Protein AF-A0A967GKN0-F1 (afdb_monomer_lite)

Sequence (275 aa):
LALSPEFVYAIAPGALTSDDLRYGIGWMGRNALEAAYDLEGAFNDVSLTLLRGVRPEAVIEQLDGLLDRYGGTGAFARADQISNWFLMNELDQLATVSSLLPAIFLAVAAFLTNMVLARLIATERSEIGLMKAFGYSNLEVGWHYAKMVMAMSAVGIVIGCVAGTWLGQIITKNYAELFKFPFLFFRVSPWIFGLAALVTLIAALAGTIGAVRRAATLPPAEAMRPPAPASYEHTRFGDSALARWLDQPTRIILRQIARWPGRSMLTSAGMGLSV

Structure (mmCIF, N/CA/C/O backbone):
data_AF-A0A967GKN0-F1
#
_entry.id   AF-A0A967GKN0-F1
#
loop_
_atom_site.group_PDB
_atom_site.id
_atom_site.type_symbol
_atom_site.label_atom_id
_atom_site.label_alt_id
_atom_site.label_comp_id
_atom_site.label_asym_id
_atom_site.label_entity_id
_atom_site.label_seq_id
_atom_site.pdbx_PDB_ins_code
_atom_site.Cartn_x
_atom_site.Cartn_y
_atom_site.Cartn_z
_atom_site.occupancy
_atom_site.B_iso_or_equiv
_atom_site.auth_seq_id
_atom_site.auth_comp_id
_atom_site.auth_asym_id
_atom_site.auth_atom_id
_atom_site.pdbx_PDB_model_num
ATOM 1 N N . LEU A 1 1 ? 1.323 0.258 -34.451 1.00 48.47 1 LEU A N 1
ATOM 2 C CA . LEU A 1 1 ? 2.450 0.828 -33.683 1.00 48.47 1 LEU A CA 1
ATOM 3 C C . LEU A 1 1 ? 3.481 -0.274 -33.534 1.00 48.47 1 LEU A C 1
ATOM 5 O O . LEU A 1 1 ? 3.135 -1.318 -32.994 1.00 48.47 1 LEU A O 1
ATOM 9 N N . ALA A 1 2 ? 4.673 -0.108 -34.104 1.00 55.16 2 ALA A N 1
ATOM 10 C CA . ALA A 1 2 ? 5.776 -1.010 -33.796 1.00 55.16 2 ALA A CA 1
ATOM 11 C C . ALA A 1 2 ? 6.265 -0.653 -32.386 1.00 55.16 2 ALA A C 1
ATOM 13 O O . ALA A 1 2 ? 6.404 0.522 -32.064 1.00 55.16 2 ALA A O 1
ATOM 14 N N . LEU A 1 3 ? 6.425 -1.645 -31.517 1.00 62.25 3 LEU A N 1
ATOM 15 C CA . LEU A 1 3 ? 6.936 -1.446 -30.164 1.00 62.25 3 LEU A CA 1
ATOM 16 C C . LEU A 1 3 ? 8.359 -1.984 -30.141 1.00 62.25 3 LEU A C 1
ATOM 18 O O . LEU A 1 3 ? 8.567 -3.172 -30.387 1.00 62.25 3 LEU A O 1
ATOM 22 N N . SER A 1 4 ? 9.318 -1.106 -29.864 1.00 70.31 4 SER A N 1
ATOM 23 C CA . SER A 1 4 ? 10.701 -1.490 -29.604 1.00 70.31 4 SER A CA 1
ATOM 24 C C . SER A 1 4 ? 11.004 -1.289 -28.117 1.00 70.31 4 SER A C 1
ATOM 26 O O . SER A 1 4 ? 10.554 -0.285 -27.557 1.00 70.31 4 SER A O 1
ATOM 28 N N . PRO A 1 5 ? 11.750 -2.198 -27.457 1.00 65.19 5 PRO A N 1
ATOM 29 C CA . PRO A 1 5 ? 12.149 -2.046 -26.054 1.00 65.19 5 PRO A CA 1
ATOM 30 C C . PRO A 1 5 ? 12.871 -0.727 -25.749 1.00 65.19 5 PRO A C 1
ATOM 32 O O . PRO A 1 5 ? 12.793 -0.234 -24.627 1.00 65.19 5 PRO A O 1
ATOM 35 N N . GLU A 1 6 ? 13.531 -0.145 -26.751 1.00 69.00 6 GLU A N 1
ATOM 36 C CA . GLU A 1 6 ? 14.257 1.122 -26.638 1.00 69.00 6 GLU A CA 1
ATOM 37 C C . GLU A 1 6 ? 13.331 2.358 -26.609 1.00 69.00 6 GLU A C 1
ATOM 39 O O . GLU A 1 6 ? 13.750 3.435 -26.193 1.00 69.00 6 GLU A O 1
ATOM 44 N N . PHE A 1 7 ? 12.057 2.193 -26.987 1.00 73.25 7 PHE A N 1
ATOM 45 C CA . PHE A 1 7 ? 11.097 3.281 -27.193 1.00 73.25 7 PHE A CA 1
ATOM 46 C C . PHE A 1 7 ? 9.744 3.049 -26.503 1.00 73.25 7 PHE A C 1
ATOM 48 O O . PHE A 1 7 ? 8.712 3.554 -26.947 1.00 73.25 7 PHE A O 1
ATOM 55 N N . VAL A 1 8 ? 9.732 2.288 -25.407 1.00 74.88 8 VAL A N 1
ATOM 56 C CA . VAL A 1 8 ? 8.531 2.120 -24.566 1.00 74.88 8 VAL A CA 1
ATOM 57 C C . VAL A 1 8 ? 8.198 3.430 -23.841 1.00 74.88 8 VAL A C 1
ATOM 59 O O . VAL A 1 8 ? 7.032 3.778 -23.683 1.00 74.88 8 VAL A O 1
ATOM 62 N N . TYR A 1 9 ? 9.231 4.185 -23.465 1.00 73.44 9 TYR A N 1
ATOM 63 C CA . TYR A 1 9 ? 9.151 5.532 -22.914 1.00 73.44 9 TYR A CA 1
ATOM 64 C C . TYR A 1 9 ? 10.004 6.472 -23.780 1.00 73.44 9 TYR A C 1
ATOM 66 O O . TYR A 1 9 ? 11.229 6.516 -23.663 1.00 73.44 9 TYR A O 1
ATOM 74 N N . ALA A 1 10 ? 9.357 7.167 -24.720 1.00 72.69 10 ALA A N 1
ATOM 75 C CA . ALA A 1 10 ? 10.029 7.981 -25.730 1.00 72.69 10 ALA A CA 1
ATOM 76 C C . ALA A 1 10 ? 10.410 9.361 -25.172 1.00 72.69 10 ALA A C 1
ATOM 78 O O . ALA A 1 10 ? 9.575 10.259 -25.080 1.00 72.69 10 ALA A O 1
ATOM 79 N N . ILE A 1 11 ? 11.682 9.532 -24.816 1.00 73.31 11 ILE A N 1
ATOM 80 C CA . ILE A 1 11 ? 12.241 10.810 -24.364 1.00 73.31 11 ILE A CA 1
ATOM 81 C C . ILE A 1 11 ? 13.011 11.446 -25.525 1.00 73.31 11 ILE A C 1
ATOM 83 O O . ILE A 1 11 ? 13.848 10.794 -26.150 1.00 73.31 11 ILE A O 1
ATOM 87 N N . ALA A 1 12 ? 12.738 12.720 -25.815 1.00 73.75 12 ALA A N 1
ATOM 88 C CA . ALA A 1 12 ? 13.510 13.469 -26.802 1.00 73.75 12 ALA A CA 1
ATOM 89 C C . ALA A 1 12 ? 14.967 13.660 -26.327 1.00 73.75 12 ALA A C 1
ATOM 91 O O . ALA A 1 12 ? 15.194 13.812 -25.123 1.00 73.75 12 ALA A O 1
ATOM 92 N N . PRO 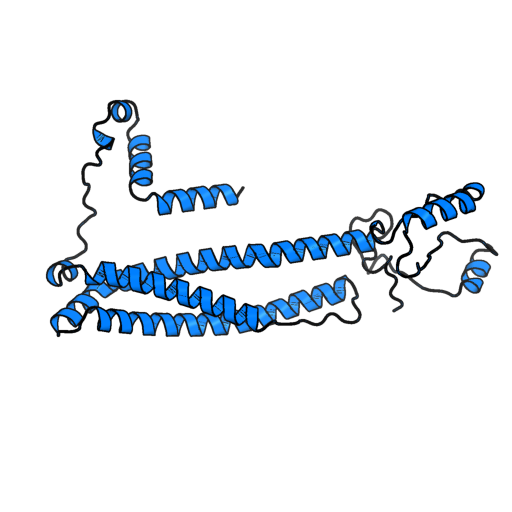A 1 13 ? 15.961 13.725 -27.230 1.00 73.19 13 PRO A N 1
ATOM 93 C CA . PRO A 1 13 ? 17.342 14.013 -26.845 1.00 73.19 13 PRO A CA 1
ATOM 94 C C . PRO A 1 13 ? 17.445 15.294 -25.995 1.00 73.19 13 PRO A C 1
ATOM 96 O O . PRO A 1 13 ? 17.020 16.366 -26.422 1.00 73.19 13 PRO A O 1
ATOM 99 N N . GLY A 1 14 ? 17.984 15.179 -24.776 1.00 74.12 14 GLY A N 1
ATOM 100 C CA . GLY A 1 14 ? 18.121 16.290 -23.820 1.00 74.12 14 GLY A CA 1
ATOM 101 C C . GLY A 1 14 ? 16.871 16.620 -22.989 1.00 74.12 14 GLY A C 1
ATOM 102 O O . GLY A 1 14 ? 16.939 17.493 -22.124 1.00 74.12 14 GLY A O 1
ATOM 103 N N . ALA A 1 15 ? 15.744 15.936 -23.206 1.00 75.81 15 ALA A N 1
ATOM 104 C CA . ALA A 1 15 ? 14.561 16.058 -22.359 1.00 75.81 15 ALA A CA 1
ATOM 105 C C . ALA A 1 15 ? 14.646 15.132 -21.133 1.00 75.81 15 ALA A C 1
ATOM 107 O O . ALA A 1 15 ? 15.330 14.113 -21.144 1.00 75.81 15 ALA A O 1
ATOM 108 N N . LEU A 1 16 ? 13.926 15.490 -20.066 1.00 72.19 16 LEU A N 1
ATOM 109 C CA . LEU A 1 16 ? 13.831 14.691 -18.833 1.00 72.19 16 LEU A CA 1
ATOM 110 C C . LEU A 1 16 ? 12.569 13.813 -18.782 1.00 72.19 16 LEU A C 1
ATOM 112 O O . LEU A 1 16 ? 12.422 12.993 -17.884 1.00 72.19 16 LEU A O 1
ATOM 116 N N . THR A 1 17 ? 11.631 14.026 -19.704 1.00 74.31 17 THR A N 1
ATOM 117 C CA . THR A 1 17 ? 10.292 13.422 -19.709 1.00 74.31 17 THR A CA 1
ATOM 118 C C . THR A 1 17 ? 9.804 13.261 -21.150 1.00 74.31 17 THR A C 1
ATOM 120 O O . THR A 1 17 ? 10.246 13.988 -22.046 1.00 74.31 17 THR A O 1
ATOM 123 N N . SER A 1 18 ? 8.928 12.282 -21.376 1.00 74.81 18 SER A N 1
ATOM 124 C CA . SER A 1 18 ? 8.283 12.043 -22.667 1.00 74.81 18 SER A CA 1
ATOM 125 C C . SER A 1 18 ? 7.284 13.150 -23.019 1.00 74.81 18 SER A C 1
ATOM 127 O O . SER A 1 18 ? 6.406 13.469 -22.216 1.00 74.81 18 SER A O 1
ATOM 129 N N . ASP A 1 19 ? 7.354 13.671 -24.244 1.00 79.75 19 ASP A N 1
ATOM 130 C CA . ASP A 1 19 ? 6.364 14.603 -24.797 1.00 79.75 19 ASP A CA 1
ATOM 131 C C . ASP A 1 19 ? 5.896 14.114 -26.171 1.00 79.75 19 ASP A C 1
ATOM 133 O O . ASP A 1 19 ? 6.524 14.379 -27.198 1.00 79.75 19 ASP A O 1
ATOM 137 N N . ASP A 1 20 ? 4.764 13.411 -26.173 1.00 73.81 20 ASP A N 1
ATOM 138 C CA . ASP A 1 20 ? 4.164 12.821 -27.373 1.00 73.81 20 ASP A CA 1
ATOM 139 C C . ASP A 1 20 ? 3.682 13.869 -28.399 1.00 73.81 20 ASP A C 1
ATOM 141 O O . ASP A 1 20 ? 3.440 13.523 -29.555 1.00 73.81 20 ASP A O 1
ATOM 145 N N . LEU A 1 21 ? 3.528 15.144 -28.014 1.00 79.38 21 LEU A N 1
ATOM 146 C CA . LEU A 1 21 ? 3.137 16.213 -28.943 1.00 79.38 21 LEU A CA 1
ATOM 147 C C . LEU A 1 21 ? 4.335 16.794 -29.695 1.00 79.38 21 LEU A C 1
ATOM 149 O O . LEU A 1 21 ? 4.170 17.340 -30.786 1.00 79.38 21 LEU A O 1
ATOM 153 N N . ARG A 1 22 ? 5.532 16.719 -29.104 1.00 79.88 22 ARG A N 1
ATOM 154 C CA . ARG A 1 22 ? 6.756 17.325 -29.650 1.00 79.88 22 ARG A CA 1
ATOM 155 C C . ARG A 1 22 ? 7.746 16.309 -30.193 1.00 79.88 22 ARG A C 1
ATOM 157 O O . ARG A 1 22 ? 8.608 16.682 -30.986 1.00 79.88 22 ARG A O 1
ATOM 164 N N . TYR A 1 23 ? 7.636 15.054 -29.774 1.00 80.38 23 TYR A N 1
ATOM 165 C CA . TYR A 1 23 ? 8.552 13.995 -30.151 1.00 80.38 23 TYR A CA 1
ATOM 166 C C . TYR A 1 23 ? 7.786 12.736 -30.542 1.00 80.38 23 TYR A C 1
ATOM 168 O O . TYR A 1 23 ? 6.918 12.254 -29.818 1.00 80.38 23 TYR A O 1
ATOM 176 N N . GLY A 1 24 ? 8.116 12.201 -31.712 1.00 78.06 24 GLY A N 1
ATOM 177 C CA . GLY A 1 24 ? 7.483 11.016 -32.265 1.00 78.06 24 GLY A CA 1
ATOM 178 C C . GLY A 1 24 ? 8.507 10.143 -32.965 1.00 78.06 24 GLY A C 1
ATOM 179 O O . GLY A 1 24 ? 9.521 10.627 -33.464 1.00 78.06 24 GLY A O 1
ATOM 180 N N . ILE A 1 25 ? 8.227 8.845 -32.999 1.00 81.19 25 ILE A N 1
ATOM 181 C CA . ILE A 1 25 ? 9.096 7.847 -33.618 1.00 81.19 25 ILE A CA 1
ATOM 182 C C . ILE A 1 25 ? 8.349 7.250 -34.802 1.00 81.19 25 ILE A C 1
ATOM 184 O O . ILE A 1 25 ? 7.204 6.808 -34.675 1.00 81.19 25 ILE A O 1
ATOM 188 N N . GLY A 1 26 ? 8.997 7.274 -35.963 1.00 84.25 26 GLY A N 1
ATOM 189 C CA . GLY A 1 26 ? 8.496 6.695 -37.201 1.00 84.25 26 GLY A CA 1
ATOM 190 C C . GLY A 1 26 ? 9.395 5.556 -37.665 1.00 84.25 26 GLY A C 1
ATOM 191 O O . GLY A 1 26 ? 10.607 5.602 -37.484 1.00 84.25 26 GLY A O 1
ATOM 192 N N . TRP A 1 27 ? 8.798 4.547 -38.296 1.00 84.31 27 TRP A N 1
ATOM 193 C CA . TRP A 1 27 ? 9.530 3.449 -38.923 1.00 84.31 27 TRP A CA 1
ATOM 194 C C . TRP A 1 27 ? 9.412 3.564 -40.437 1.00 84.31 27 TRP A C 1
ATOM 196 O O . TRP A 1 27 ? 8.312 3.718 -40.968 1.00 84.31 27 TRP A O 1
ATOM 206 N N . MET A 1 28 ? 10.544 3.456 -41.125 1.00 86.38 28 MET A N 1
ATOM 207 C CA . MET A 1 28 ? 10.629 3.462 -42.582 1.00 86.38 28 MET A CA 1
ATOM 208 C C . MET A 1 28 ? 11.553 2.332 -43.042 1.00 86.38 28 MET A C 1
ATOM 210 O O . MET A 1 28 ? 12.429 1.890 -42.300 1.00 86.38 28 MET A O 1
ATOM 214 N N . GLY A 1 29 ? 11.340 1.829 -44.260 1.00 88.94 29 GLY A N 1
ATOM 215 C CA . GLY A 1 29 ? 12.221 0.822 -44.846 1.00 88.94 29 GLY A CA 1
ATOM 216 C C . GLY A 1 29 ? 13.643 1.362 -45.004 1.00 88.94 29 GLY A C 1
ATOM 217 O O . GLY A 1 29 ? 13.824 2.488 -45.463 1.00 88.94 29 GLY A O 1
ATOM 218 N N . ARG A 1 30 ? 14.643 0.541 -44.663 1.00 86.50 30 ARG A N 1
ATOM 219 C CA . ARG A 1 30 ? 16.067 0.908 -44.706 1.00 86.50 30 ARG A CA 1
ATOM 220 C C . ARG A 1 30 ? 16.476 1.533 -46.043 1.00 86.50 30 ARG A C 1
ATOM 222 O O . ARG A 1 30 ? 16.977 2.647 -46.048 1.00 86.50 30 ARG A O 1
ATOM 229 N N . ASN A 1 31 ? 16.168 0.874 -47.160 1.00 89.19 31 ASN A N 1
ATOM 230 C CA . ASN A 1 31 ? 16.550 1.354 -48.494 1.00 89.19 31 ASN A CA 1
ATOM 231 C C . ASN A 1 31 ? 15.941 2.730 -48.824 1.00 89.19 31 ASN A C 1
ATOM 233 O O . ASN A 1 31 ? 16.545 3.518 -49.541 1.00 89.19 31 ASN A O 1
ATOM 237 N N . ALA A 1 32 ? 14.745 3.031 -48.303 1.00 88.88 32 ALA A N 1
ATOM 238 C CA . ALA A 1 32 ? 14.113 4.335 -48.496 1.00 88.88 32 ALA A CA 1
ATOM 239 C C . ALA A 1 32 ? 14.785 5.428 -47.647 1.00 88.88 32 ALA A C 1
ATOM 241 O O . ALA A 1 32 ? 14.904 6.559 -48.106 1.00 88.88 32 ALA A O 1
ATOM 242 N N . LEU A 1 33 ? 15.246 5.093 -46.435 1.00 88.44 33 LEU A N 1
ATOM 243 C CA . LEU A 1 33 ? 16.048 5.980 -45.582 1.00 88.44 33 LEU A CA 1
ATOM 244 C C . LEU A 1 33 ? 17.420 6.263 -46.205 1.00 88.44 33 LEU A C 1
ATOM 246 O O . LEU A 1 33 ? 17.806 7.421 -46.319 1.00 88.44 33 LEU A O 1
ATOM 250 N N . GLU A 1 34 ? 18.119 5.220 -46.652 1.00 89.94 34 GLU A N 1
ATOM 251 C CA . GLU A 1 34 ? 19.437 5.339 -47.288 1.00 89.94 34 GLU A CA 1
ATOM 252 C C . GLU A 1 34 ? 19.371 6.219 -48.545 1.00 89.94 34 GLU A C 1
ATOM 254 O O . GLU A 1 34 ? 20.165 7.146 -48.681 1.00 89.94 34 GLU A O 1
ATOM 259 N N . ALA A 1 35 ? 18.372 6.002 -49.411 1.00 88.19 35 ALA A N 1
ATOM 260 C CA . ALA A 1 35 ? 18.172 6.809 -50.614 1.00 88.19 35 ALA A CA 1
ATOM 261 C C . ALA A 1 35 ? 17.761 8.263 -50.316 1.00 88.19 35 ALA A C 1
ATOM 263 O O . ALA A 1 35 ? 18.136 9.168 -51.055 1.00 88.19 35 ALA A O 1
ATOM 264 N N . ALA A 1 36 ? 16.986 8.509 -49.254 1.00 88.75 36 ALA A N 1
ATOM 265 C CA . ALA A 1 36 ? 16.535 9.857 -48.901 1.00 88.75 36 ALA A CA 1
ATOM 266 C C . ALA A 1 36 ? 17.660 10.749 -48.352 1.00 88.75 36 ALA A C 1
ATOM 268 O O . ALA A 1 36 ? 17.612 11.964 -48.535 1.00 88.75 36 ALA A O 1
ATOM 269 N N . TYR A 1 37 ? 18.647 10.154 -47.677 1.00 86.75 37 TYR A N 1
ATOM 270 C CA . TYR A 1 37 ? 19.773 10.871 -47.073 1.00 86.75 37 TYR A CA 1
ATOM 271 C C . TYR A 1 37 ? 21.082 10.752 -47.867 1.00 86.75 37 TYR A C 1
ATOM 273 O O . TYR A 1 37 ? 22.068 11.353 -47.455 1.00 86.75 37 TYR A O 1
ATOM 281 N N . ASP A 1 38 ? 21.087 10.022 -48.990 1.00 88.56 38 ASP A N 1
ATOM 282 C CA . ASP A 1 38 ? 22.282 9.728 -49.801 1.00 88.56 38 ASP A CA 1
ATOM 283 C C . ASP A 1 38 ? 23.396 9.042 -48.982 1.00 88.56 38 ASP A C 1
ATOM 285 O O . ASP A 1 38 ? 24.578 9.374 -49.049 1.00 88.56 38 ASP A O 1
ATOM 289 N N . LEU A 1 39 ? 22.988 8.091 -48.136 1.00 88.25 39 LEU A N 1
ATOM 290 C CA . LEU A 1 39 ? 23.836 7.405 -47.157 1.00 88.25 39 LEU A CA 1
ATOM 291 C C . LEU A 1 39 ? 23.778 5.884 -47.349 1.00 88.25 39 LEU A C 1
ATOM 293 O O . LEU A 1 39 ? 23.392 5.132 -46.452 1.00 88.25 39 LEU A O 1
ATOM 297 N N . GLU A 1 40 ? 24.137 5.418 -48.543 1.00 86.19 40 GLU A N 1
ATOM 298 C CA . GLU A 1 40 ? 24.071 3.997 -48.889 1.00 86.19 40 GLU A CA 1
ATOM 299 C C . GLU A 1 40 ? 25.001 3.149 -48.001 1.00 86.19 40 GLU A C 1
ATOM 301 O O . GLU A 1 40 ? 26.204 3.392 -47.896 1.00 86.19 40 GLU A O 1
ATOM 306 N N . GLY A 1 41 ? 24.429 2.150 -47.320 1.00 83.56 41 GLY A N 1
ATOM 307 C CA . GLY A 1 41 ? 25.158 1.255 -46.421 1.00 83.56 41 GLY A CA 1
ATOM 308 C C . GLY A 1 41 ? 25.503 1.831 -45.041 1.00 83.56 41 GLY A C 1
ATOM 309 O O . GLY A 1 41 ? 26.029 1.083 -44.213 1.00 83.56 41 GLY A O 1
ATOM 310 N N . ALA A 1 42 ? 25.192 3.100 -44.761 1.00 86.00 42 ALA A N 1
ATOM 311 C CA . ALA A 1 42 ? 25.436 3.712 -43.457 1.00 86.00 42 ALA A CA 1
ATOM 312 C C . ALA A 1 42 ? 24.308 3.409 -42.455 1.00 86.00 42 ALA A C 1
ATOM 314 O O . ALA A 1 42 ? 23.154 3.182 -42.818 1.00 86.00 42 ALA A O 1
ATOM 315 N N . PHE A 1 43 ? 24.644 3.423 -41.168 1.00 87.25 43 PHE A N 1
ATOM 316 C CA . PHE A 1 43 ? 23.695 3.272 -40.069 1.00 87.25 43 PHE A CA 1
ATOM 317 C C . PHE A 1 43 ? 24.181 4.064 -38.854 1.00 87.25 43 PHE A C 1
ATOM 319 O O . PHE A 1 43 ? 25.381 4.277 -38.695 1.00 87.25 43 PHE A O 1
ATOM 326 N N . ASN A 1 44 ? 23.245 4.465 -37.995 1.00 86.19 44 ASN A N 1
ATOM 327 C CA . ASN A 1 44 ? 23.560 5.155 -36.741 1.00 86.19 44 ASN A CA 1
ATOM 328 C C . ASN A 1 44 ? 23.627 4.180 -35.560 1.00 86.19 44 ASN A C 1
ATOM 330 O O . ASN A 1 44 ? 24.512 4.295 -34.725 1.00 86.19 44 ASN A O 1
ATOM 334 N N . ASP A 1 45 ? 22.725 3.194 -35.535 1.00 86.00 45 ASP A N 1
ATOM 335 C CA . ASP A 1 45 ? 22.575 2.242 -34.436 1.00 86.00 45 ASP A CA 1
ATOM 336 C C . ASP A 1 45 ? 22.440 0.806 -34.960 1.00 86.00 45 ASP A C 1
ATOM 338 O O . ASP A 1 45 ? 21.905 0.566 -36.048 1.00 86.00 45 ASP A O 1
ATOM 342 N N . VAL A 1 46 ? 22.899 -0.160 -34.159 1.00 87.19 46 VAL A N 1
ATOM 343 C CA . VAL A 1 46 ? 22.747 -1.600 -34.416 1.00 87.19 46 VAL A CA 1
ATOM 344 C C . VAL A 1 46 ? 22.093 -2.254 -33.209 1.00 87.19 46 VAL A C 1
ATOM 346 O O . VAL A 1 46 ? 22.676 -2.309 -32.129 1.00 87.19 46 VA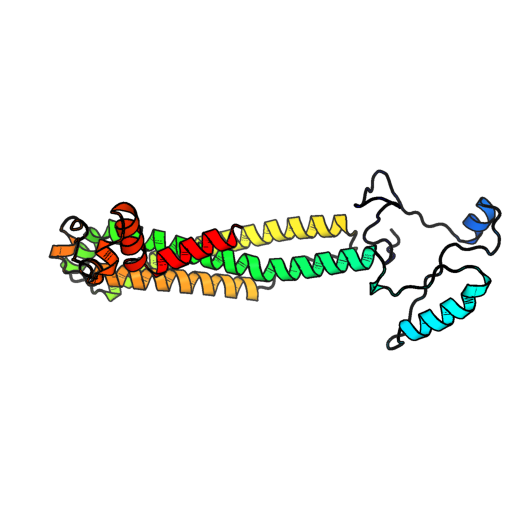L A O 1
ATOM 349 N N . SER A 1 47 ? 20.907 -2.821 -33.416 1.00 88.31 47 SER A N 1
ATOM 350 C CA . SER A 1 47 ? 20.181 -3.561 -32.383 1.00 88.31 47 SER A CA 1
ATOM 351 C C . SER A 1 47 ? 20.276 -5.065 -32.640 1.00 88.31 47 SER A C 1
ATOM 353 O O . SER A 1 47 ? 20.004 -5.548 -33.740 1.00 88.31 47 SER A O 1
ATOM 355 N N . LEU A 1 48 ? 20.652 -5.825 -31.610 1.00 88.94 48 LEU A N 1
ATOM 356 C CA . LEU A 1 48 ? 20.853 -7.276 -31.666 1.00 88.94 48 LEU A CA 1
ATOM 357 C C . LEU A 1 48 ? 19.932 -7.981 -30.669 1.00 88.94 48 LEU A C 1
ATOM 359 O O . LEU A 1 48 ? 19.723 -7.515 -29.551 1.00 88.94 48 LEU A O 1
ATOM 363 N N . THR A 1 49 ? 19.414 -9.147 -31.055 1.00 90.00 49 THR A N 1
ATOM 364 C CA . THR A 1 49 ? 18.691 -10.039 -30.137 1.00 90.00 49 THR A CA 1
ATOM 365 C C . THR A 1 49 ? 19.590 -11.204 -29.753 1.00 90.00 49 THR A C 1
ATOM 367 O O . THR A 1 49 ? 20.100 -11.913 -30.618 1.00 90.00 49 THR A O 1
ATOM 370 N N . LEU A 1 50 ? 19.773 -11.416 -28.451 1.00 90.94 50 LEU A N 1
ATOM 371 C CA . LEU A 1 50 ? 20.605 -12.497 -27.932 1.00 90.94 50 LEU A CA 1
ATOM 372 C C . LEU A 1 50 ? 19.815 -13.804 -27.815 1.00 90.94 50 LEU A C 1
ATOM 374 O O . LEU A 1 50 ? 18.649 -13.815 -27.413 1.00 90.94 50 LEU A O 1
ATOM 378 N N . LEU A 1 51 ? 20.477 -14.924 -28.113 1.00 92.62 51 LEU A N 1
ATOM 379 C CA . LEU A 1 51 ? 19.955 -16.251 -27.794 1.00 92.62 51 LEU A CA 1
ATOM 380 C C . LEU A 1 51 ? 19.915 -16.453 -26.274 1.00 92.62 51 LEU A C 1
ATOM 382 O O . LEU A 1 51 ? 20.721 -15.906 -25.517 1.00 92.62 51 LEU A O 1
ATOM 386 N N . ARG A 1 52 ? 18.975 -17.279 -25.812 1.00 90.12 52 ARG A N 1
ATOM 387 C CA . ARG A 1 52 ? 18.796 -17.555 -24.383 1.00 90.12 52 ARG A CA 1
ATOM 388 C C . ARG A 1 52 ? 20.067 -18.167 -23.781 1.00 90.12 52 ARG A C 1
ATOM 390 O O . ARG A 1 52 ? 20.579 -19.152 -24.298 1.00 90.12 52 ARG A O 1
ATOM 397 N N . GLY A 1 53 ? 20.525 -17.617 -22.656 1.00 89.25 53 GLY A N 1
ATOM 398 C CA . GLY A 1 53 ? 21.703 -18.106 -21.926 1.00 89.25 53 GLY A CA 1
ATOM 399 C C . GLY A 1 53 ? 23.044 -17.552 -22.418 1.00 89.25 53 GLY A C 1
ATOM 400 O O . GLY A 1 53 ? 24.069 -17.837 -21.804 1.00 89.25 53 GLY A O 1
ATOM 401 N N . VAL A 1 54 ? 23.053 -16.743 -23.482 1.00 92.00 54 VAL A N 1
ATOM 402 C CA . VAL A 1 54 ? 24.247 -16.001 -23.903 1.00 92.00 54 VAL A CA 1
ATOM 403 C C . VAL A 1 54 ? 24.485 -14.838 -22.941 1.00 92.00 54 VAL A C 1
ATOM 405 O O . VAL A 1 54 ? 23.554 -14.110 -22.600 1.00 92.00 54 VAL A O 1
ATOM 408 N N . ARG A 1 55 ? 25.739 -14.671 -22.509 1.00 91.50 55 ARG A N 1
ATOM 409 C CA . ARG A 1 55 ? 26.165 -13.554 -21.659 1.00 91.50 55 ARG A CA 1
ATOM 410 C C . ARG A 1 55 ? 26.278 -12.276 -22.501 1.00 91.50 55 ARG A C 1
ATOM 412 O O . ARG A 1 55 ? 27.078 -12.287 -23.441 1.00 91.50 55 ARG A O 1
ATOM 419 N N . PRO A 1 56 ? 25.508 -11.214 -22.204 1.00 91.25 56 PRO A N 1
ATOM 420 C CA . PRO A 1 56 ? 25.546 -9.967 -22.968 1.00 91.25 56 PRO A CA 1
ATOM 421 C C . PRO A 1 56 ? 26.940 -9.344 -23.032 1.00 91.25 56 PRO A C 1
ATOM 423 O O . PRO A 1 56 ? 27.336 -8.852 -24.081 1.00 91.25 56 PRO A O 1
ATOM 426 N N . GLU A 1 57 ? 27.709 -9.435 -21.948 1.00 91.69 57 GLU A N 1
ATOM 427 C CA . GLU A 1 57 ? 29.013 -8.783 -21.800 1.00 91.69 57 GLU A CA 1
ATOM 428 C C . GLU A 1 57 ? 30.019 -9.297 -22.836 1.00 91.69 57 GLU A C 1
ATOM 430 O O . GLU A 1 57 ? 30.730 -8.518 -23.459 1.00 91.69 57 GLU A O 1
ATOM 435 N N . ALA A 1 58 ? 30.020 -10.611 -23.090 1.00 91.50 58 ALA A N 1
ATOM 436 C CA . ALA A 1 58 ? 30.909 -11.227 -24.075 1.00 91.50 58 ALA A CA 1
ATOM 437 C C . ALA A 1 58 ? 30.546 -10.849 -25.521 1.00 91.50 58 ALA A C 1
ATOM 439 O O . ALA A 1 58 ? 31.407 -10.853 -26.397 1.00 91.50 58 ALA A O 1
ATOM 440 N N . VAL A 1 59 ? 29.267 -10.562 -25.784 1.00 92.56 59 VAL A N 1
ATOM 441 C CA . VAL A 1 59 ? 28.806 -10.121 -27.108 1.00 92.56 59 VAL A CA 1
ATOM 442 C C . VAL A 1 59 ? 29.120 -8.645 -27.313 1.00 92.56 59 VAL A C 1
ATOM 444 O O . VAL A 1 59 ? 29.564 -8.282 -28.396 1.00 92.56 59 VAL A O 1
ATOM 447 N N . ILE A 1 60 ? 28.933 -7.824 -26.277 1.00 93.31 60 ILE A N 1
ATOM 448 C CA . ILE A 1 60 ? 29.296 -6.402 -26.272 1.00 93.31 60 ILE A CA 1
ATOM 449 C C . ILE A 1 60 ? 30.788 -6.244 -26.573 1.00 93.31 60 ILE A C 1
ATOM 451 O O . ILE A 1 60 ? 31.131 -5.560 -27.526 1.00 93.31 60 ILE A O 1
ATOM 455 N N . GLU A 1 61 ? 31.661 -6.968 -25.867 1.00 92.69 61 GLU A N 1
ATOM 456 C CA . GLU A 1 61 ? 33.115 -6.901 -26.082 1.00 92.69 61 GLU A CA 1
ATOM 457 C C . GLU A 1 61 ? 33.517 -7.248 -27.529 1.00 92.69 61 GLU A C 1
ATOM 459 O O . GLU A 1 61 ? 34.330 -6.560 -28.147 1.00 92.69 61 GLU A O 1
ATOM 464 N N . GLN A 1 62 ? 32.918 -8.296 -28.106 1.00 92.06 62 GLN A N 1
ATOM 465 C CA . GLN A 1 62 ? 33.180 -8.678 -29.499 1.00 92.06 62 GLN A CA 1
ATOM 466 C C . GLN A 1 62 ? 32.647 -7.646 -30.495 1.00 92.06 62 GLN A C 1
ATOM 468 O O . GLN A 1 62 ? 33.292 -7.380 -31.510 1.00 92.06 62 GLN A O 1
ATOM 473 N N . LEU A 1 63 ? 31.468 -7.085 -30.231 1.00 92.31 63 LEU A N 1
ATOM 474 C CA . LEU A 1 63 ? 30.842 -6.100 -31.101 1.00 92.31 63 LEU A CA 1
ATOM 475 C C . LEU A 1 63 ? 31.609 -4.777 -31.084 1.00 92.31 63 LEU A C 1
ATOM 477 O O . LEU A 1 63 ? 31.860 -4.216 -32.149 1.00 92.31 63 LEU A O 1
ATOM 481 N N . ASP A 1 64 ? 32.037 -4.332 -29.905 1.00 92.69 64 ASP A N 1
ATOM 482 C CA . ASP A 1 64 ? 32.857 -3.137 -29.735 1.00 92.69 64 ASP A CA 1
ATOM 483 C C . ASP A 1 64 ? 34.175 -3.283 -30.495 1.00 92.69 64 ASP A C 1
ATOM 485 O O . ASP A 1 64 ? 34.530 -2.402 -31.271 1.00 92.69 64 ASP A O 1
ATOM 489 N N . GLY A 1 65 ? 34.839 -4.442 -30.404 1.00 91.75 65 GLY A N 1
ATOM 490 C CA . GLY A 1 65 ? 36.048 -4.714 -31.187 1.00 91.75 65 GLY A CA 1
ATOM 491 C C . GLY A 1 65 ? 35.832 -4.683 -32.709 1.00 91.75 65 GLY A C 1
ATOM 492 O O . GLY A 1 65 ? 36.713 -4.253 -33.453 1.00 91.75 65 GLY A O 1
ATOM 493 N N . LEU A 1 66 ? 34.663 -5.111 -33.200 1.00 91.12 66 LEU A N 1
ATOM 494 C CA . LEU A 1 66 ? 34.323 -5.052 -34.629 1.00 91.12 66 LEU A CA 1
ATOM 495 C C . LEU A 1 66 ? 33.997 -3.629 -35.104 1.00 91.12 66 LEU A C 1
ATOM 497 O O . LEU A 1 66 ? 34.284 -3.285 -36.257 1.00 91.12 66 LEU A O 1
ATOM 501 N N . LEU A 1 67 ? 33.376 -2.824 -34.240 1.00 90.06 67 LEU A N 1
ATOM 502 C CA . LEU A 1 67 ? 32.907 -1.474 -34.550 1.00 90.06 67 LEU A CA 1
ATOM 503 C C . LEU A 1 67 ? 33.915 -0.371 -34.203 1.00 90.06 67 LEU A C 1
ATOM 505 O O . LEU A 1 67 ? 33.742 0.756 -34.664 1.00 90.06 67 LEU A O 1
ATOM 509 N N . ASP A 1 68 ? 34.991 -0.689 -33.483 1.00 89.00 68 ASP A N 1
ATOM 510 C CA . ASP A 1 68 ? 36.037 0.258 -33.076 1.00 89.00 68 ASP A CA 1
ATOM 511 C C . ASP A 1 68 ? 36.604 1.044 -34.271 1.00 89.00 68 ASP A C 1
ATOM 513 O O . ASP A 1 68 ? 36.649 2.274 -34.273 1.00 89.00 68 ASP A O 1
ATOM 517 N N . ARG A 1 69 ? 36.891 0.348 -35.382 1.00 89.62 69 ARG A N 1
ATOM 518 C CA . ARG A 1 69 ? 37.392 0.969 -36.626 1.00 89.62 69 ARG A CA 1
ATOM 519 C C . ARG A 1 69 ? 36.421 1.961 -37.280 1.00 89.62 69 ARG A C 1
ATOM 521 O O . ARG A 1 69 ? 36.827 2.706 -38.168 1.00 89.62 69 ARG A O 1
ATOM 528 N N . TYR A 1 70 ? 35.149 1.921 -36.895 1.00 86.19 70 TYR A N 1
ATOM 529 C CA . TYR A 1 70 ? 34.085 2.781 -37.408 1.00 86.19 70 TYR A CA 1
ATOM 530 C C . TYR A 1 70 ? 33.700 3.897 -36.426 1.00 86.19 70 TYR A C 1
ATOM 532 O O . TYR A 1 70 ? 32.811 4.683 -36.738 1.00 86.19 70 TYR A O 1
ATOM 540 N N . GLY A 1 71 ? 34.367 3.998 -35.268 1.00 84.69 71 GLY A N 1
ATOM 541 C CA . GLY A 1 71 ? 34.092 5.028 -34.264 1.00 84.69 71 GLY A CA 1
ATOM 542 C C . GLY A 1 71 ? 32.837 4.767 -33.428 1.00 84.69 71 GLY A C 1
ATOM 543 O O . GLY A 1 71 ? 32.175 5.718 -33.017 1.00 84.69 71 GLY A O 1
ATOM 544 N N . GLY A 1 72 ? 32.487 3.497 -33.198 1.00 82.81 72 GLY A N 1
ATOM 545 C CA . GLY A 1 72 ? 31.360 3.131 -32.338 1.00 82.81 72 GLY A CA 1
ATOM 546 C C . GLY A 1 72 ? 31.515 3.670 -30.911 1.00 82.81 72 GLY A C 1
ATOM 547 O O . GLY A 1 72 ? 32.599 3.652 -30.337 1.00 82.81 72 GLY A O 1
ATOM 548 N N . THR A 1 73 ? 30.417 4.130 -30.314 1.00 83.25 73 THR A N 1
ATOM 549 C CA . THR A 1 73 ? 30.389 4.713 -28.958 1.00 83.25 73 THR A CA 1
ATOM 550 C C . THR A 1 73 ? 30.316 3.672 -27.832 1.00 83.25 73 THR A C 1
ATOM 552 O O . THR A 1 73 ? 30.161 4.046 -26.670 1.00 83.25 73 THR A O 1
ATOM 555 N N . GLY A 1 74 ? 30.421 2.383 -28.170 1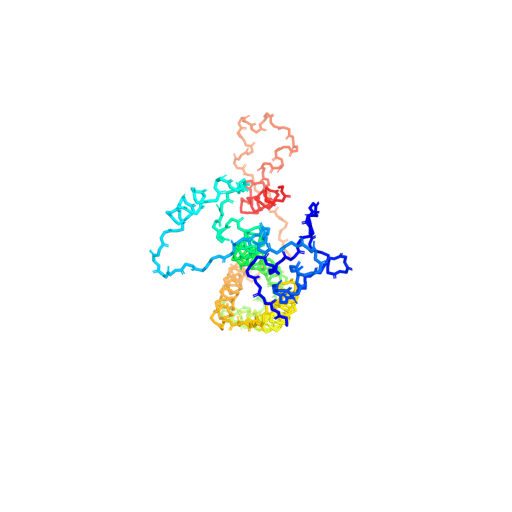.00 86.00 74 GLY A N 1
ATOM 556 C CA . GLY A 1 74 ? 30.252 1.248 -27.262 1.00 86.00 74 GLY A CA 1
ATOM 557 C C . GLY A 1 74 ? 28.818 0.710 -27.230 1.00 86.00 74 GLY A C 1
ATOM 558 O O . GLY A 1 74 ? 27.847 1.471 -27.263 1.00 86.00 74 GLY A O 1
ATOM 559 N N . ALA A 1 75 ? 28.682 -0.612 -27.175 1.00 89.56 75 ALA A N 1
ATOM 560 C CA . ALA A 1 75 ? 27.407 -1.303 -27.061 1.00 89.56 75 ALA A CA 1
ATOM 561 C C . ALA A 1 75 ? 26.968 -1.443 -25.596 1.00 89.56 75 ALA A C 1
ATOM 563 O O . ALA A 1 75 ? 27.771 -1.614 -24.683 1.00 89.56 75 ALA A O 1
ATOM 564 N N . PHE A 1 76 ? 25.658 -1.402 -25.366 1.00 89.19 76 PHE A N 1
ATOM 565 C CA . PHE A 1 76 ? 25.062 -1.481 -24.033 1.00 89.19 76 PHE A CA 1
ATOM 566 C C . PHE A 1 76 ? 23.992 -2.569 -23.972 1.00 89.19 76 PHE A C 1
ATOM 568 O O . PHE A 1 76 ? 23.331 -2.894 -24.963 1.00 89.19 76 PHE A O 1
ATOM 575 N N . ALA A 1 77 ? 23.815 -3.158 -22.789 1.00 90.00 77 ALA A N 1
ATOM 576 C CA . ALA A 1 77 ? 22.801 -4.177 -22.582 1.00 90.00 77 ALA A CA 1
ATOM 577 C C . ALA A 1 77 ? 21.401 -3.549 -22.520 1.00 90.00 77 ALA A C 1
ATOM 579 O O . ALA A 1 77 ? 21.223 -2.365 -22.238 1.00 90.00 77 ALA A O 1
ATOM 580 N N . ARG A 1 78 ? 20.362 -4.376 -22.694 1.00 86.69 78 ARG A N 1
ATOM 581 C CA . ARG A 1 78 ? 18.967 -3.938 -22.516 1.00 86.69 78 ARG A CA 1
ATOM 582 C C . ARG A 1 78 ? 18.723 -3.308 -21.138 1.00 86.69 78 ARG A C 1
ATOM 584 O O . ARG A 1 78 ? 17.901 -2.408 -21.030 1.00 86.69 78 ARG A O 1
ATOM 591 N N . ALA A 1 79 ? 19.405 -3.786 -20.098 1.00 84.88 79 ALA A N 1
ATOM 592 C CA . ALA A 1 79 ? 19.271 -3.248 -18.746 1.00 84.88 79 ALA A CA 1
ATOM 593 C C . ALA A 1 79 ? 19.650 -1.758 -18.667 1.00 84.88 79 ALA A C 1
ATOM 595 O O . ALA A 1 79 ? 18.998 -1.018 -17.935 1.00 84.88 79 ALA A O 1
ATOM 596 N N . ASP A 1 80 ? 20.620 -1.332 -19.479 1.00 86.81 80 ASP A N 1
ATOM 597 C CA . ASP A 1 80 ? 21.173 0.025 -19.490 1.00 86.81 80 ASP A CA 1
ATOM 598 C C . ASP A 1 80 ? 20.492 0.943 -20.519 1.00 86.81 80 ASP A C 1
ATOM 600 O O . ASP A 1 80 ? 20.743 2.146 -20.554 1.00 86.81 80 ASP A O 1
ATOM 604 N N . GLN A 1 81 ? 19.587 0.406 -21.349 1.00 85.75 81 GLN A N 1
ATOM 605 C CA . GLN A 1 81 ? 18.739 1.223 -22.218 1.00 85.75 81 GLN A CA 1
ATOM 606 C C . GLN A 1 81 ? 17.893 2.167 -21.361 1.00 85.75 81 GLN A C 1
ATOM 608 O O . GLN A 1 81 ? 17.088 1.697 -20.560 1.00 85.75 81 GLN A O 1
ATOM 613 N N . ILE A 1 82 ? 18.007 3.483 -21.575 1.00 82.81 82 ILE A N 1
ATOM 614 C CA . ILE A 1 82 ? 17.338 4.517 -20.761 1.00 82.81 82 ILE A CA 1
ATOM 615 C C . ILE A 1 82 ? 15.838 4.232 -20.595 1.00 82.81 82 ILE A C 1
ATOM 617 O O . ILE A 1 82 ? 15.330 4.246 -19.475 1.00 82.81 82 ILE A O 1
ATOM 621 N N . SER A 1 83 ? 15.133 3.906 -21.686 1.00 83.12 83 SER A N 1
ATOM 622 C CA . SER A 1 83 ? 13.702 3.574 -21.632 1.00 83.12 83 SER A CA 1
ATOM 623 C C . SER A 1 83 ? 13.411 2.338 -20.774 1.00 83.12 83 SER A C 1
ATOM 625 O O . SER A 1 83 ? 12.409 2.318 -20.061 1.00 83.12 83 SER A O 1
ATOM 627 N N . ASN A 1 84 ? 14.242 1.295 -20.857 1.00 85.62 84 ASN A N 1
ATOM 628 C CA . ASN A 1 84 ? 14.060 0.066 -20.088 1.00 85.62 84 ASN A CA 1
ATOM 629 C C . ASN A 1 84 ? 14.426 0.293 -18.617 1.00 85.62 84 ASN A C 1
ATOM 631 O O . ASN A 1 84 ? 13.672 -0.117 -17.742 1.00 85.62 84 ASN A O 1
ATOM 635 N N . TRP A 1 85 ? 15.539 0.974 -18.345 1.00 85.88 85 TRP A N 1
ATOM 636 C CA . TRP A 1 85 ? 15.973 1.347 -17.002 1.00 85.88 85 TRP A CA 1
ATOM 637 C C . TRP A 1 85 ? 14.912 2.189 -16.287 1.00 85.88 85 TRP A C 1
ATOM 639 O O . TRP A 1 85 ? 14.537 1.869 -15.161 1.00 85.88 85 TRP A O 1
ATOM 649 N N . PHE A 1 86 ? 14.367 3.214 -16.948 1.00 85.12 86 PHE A N 1
ATOM 650 C CA . PHE A 1 86 ? 13.321 4.063 -16.375 1.00 85.12 86 PHE A CA 1
ATOM 651 C C . PHE A 1 86 ? 12.065 3.253 -16.040 1.00 85.12 86 PHE A C 1
ATOM 653 O O . PHE A 1 86 ? 11.564 3.315 -14.920 1.00 85.12 86 PHE A O 1
ATOM 660 N N . LEU A 1 87 ? 11.601 2.427 -16.985 1.00 85.88 87 LEU A N 1
ATOM 661 C CA . LEU A 1 87 ? 10.444 1.564 -16.771 1.00 85.88 87 LEU A CA 1
ATOM 662 C C . LEU A 1 87 ? 10.654 0.587 -15.605 1.00 85.88 87 LEU A C 1
ATOM 664 O O . LEU A 1 87 ? 9.758 0.421 -14.783 1.00 85.88 87 LEU A O 1
ATOM 668 N N . MET A 1 88 ? 11.810 -0.076 -15.532 1.00 88.56 88 MET A N 1
ATOM 669 C CA . MET A 1 88 ? 12.068 -1.065 -14.482 1.00 88.56 88 MET A CA 1
ATOM 670 C C . MET A 1 88 ? 12.159 -0.414 -13.101 1.00 88.56 88 MET A C 1
ATOM 672 O O . MET A 1 88 ? 11.544 -0.922 -12.169 1.00 88.56 88 MET A O 1
ATOM 676 N N . ASN A 1 89 ? 12.823 0.741 -12.979 1.00 90.12 89 ASN A N 1
ATOM 677 C CA . ASN A 1 89 ? 12.862 1.479 -11.713 1.00 90.12 89 ASN A CA 1
ATOM 678 C C . ASN A 1 89 ? 11.473 1.951 -11.276 1.00 90.12 89 ASN A C 1
ATOM 680 O O . ASN A 1 89 ? 11.139 1.848 -10.098 1.00 90.12 89 ASN A O 1
ATOM 684 N N . GLU A 1 90 ? 10.647 2.424 -12.210 1.00 88.06 90 GLU A N 1
ATOM 685 C CA . GLU A 1 90 ? 9.267 2.810 -11.913 1.00 88.06 90 GLU A CA 1
ATOM 686 C C . GLU A 1 90 ? 8.455 1.606 -11.403 1.00 88.06 90 GLU A C 1
ATOM 688 O O . GLU A 1 90 ? 7.748 1.704 -10.399 1.00 88.06 90 GLU A O 1
ATOM 693 N N . LEU A 1 91 ? 8.588 0.438 -12.042 1.00 88.75 91 LEU A N 1
ATOM 694 C CA . LEU A 1 91 ? 7.913 -0.789 -11.607 1.00 88.75 91 LEU A CA 1
ATOM 695 C C . LEU A 1 91 ? 8.404 -1.278 -10.234 1.00 88.75 91 LEU A C 1
ATOM 697 O O . LEU A 1 91 ? 7.580 -1.679 -9.408 1.00 88.75 91 LEU A O 1
ATOM 701 N N . ASP A 1 92 ? 9.707 -1.211 -9.962 1.00 91.44 92 ASP A N 1
ATOM 702 C CA . ASP A 1 92 ? 10.293 -1.590 -8.670 1.00 91.44 92 ASP A CA 1
ATOM 703 C C . ASP A 1 92 ? 9.863 -0.631 -7.546 1.00 91.44 92 ASP A C 1
ATOM 705 O O . ASP A 1 92 ? 9.513 -1.054 -6.433 1.00 91.44 92 ASP A O 1
ATOM 709 N N . GLN A 1 93 ? 9.810 0.670 -7.842 1.00 90.81 93 GLN A N 1
ATOM 710 C CA . GLN A 1 93 ? 9.288 1.681 -6.930 1.00 90.81 93 GLN A CA 1
ATOM 711 C C . GLN A 1 93 ? 7.808 1.426 -6.627 1.00 90.81 93 GLN A C 1
ATOM 713 O O . GLN A 1 93 ? 7.411 1.408 -5.458 1.00 90.81 93 GLN A O 1
ATOM 718 N N . LEU A 1 94 ? 6.991 1.172 -7.652 1.00 89.31 94 LEU A N 1
ATOM 719 C CA . LEU A 1 94 ? 5.578 0.836 -7.485 1.00 89.31 94 LEU A CA 1
ATOM 720 C C . LEU A 1 94 ? 5.389 -0.437 -6.662 1.00 89.31 94 LEU A C 1
ATOM 722 O O . LEU A 1 94 ? 4.538 -0.458 -5.772 1.00 89.31 94 LEU A O 1
ATOM 726 N N . ALA A 1 95 ? 6.192 -1.476 -6.898 1.00 89.06 95 ALA A N 1
ATOM 727 C CA . ALA A 1 95 ? 6.154 -2.704 -6.109 1.00 89.06 95 ALA A CA 1
ATOM 728 C C . ALA A 1 95 ? 6.427 -2.416 -4.623 1.00 89.06 95 ALA A C 1
ATOM 730 O O . ALA A 1 95 ? 5.678 -2.860 -3.746 1.00 89.06 95 ALA A O 1
ATOM 731 N N . THR A 1 96 ? 7.427 -1.583 -4.336 1.00 89.88 96 THR A N 1
ATOM 732 C CA . THR A 1 96 ? 7.771 -1.174 -2.968 1.00 89.88 96 THR A CA 1
ATOM 733 C C . THR A 1 96 ? 6.635 -0.384 -2.313 1.00 89.88 96 THR A C 1
ATOM 735 O O . THR A 1 96 ? 6.156 -0.751 -1.237 1.00 89.88 96 THR A O 1
ATOM 738 N N . VAL A 1 97 ? 6.125 0.656 -2.978 1.00 89.81 97 VAL A N 1
ATOM 739 C CA . VAL A 1 97 ? 5.031 1.492 -2.456 1.00 89.81 97 VAL A CA 1
ATOM 740 C C . VAL A 1 97 ? 3.745 0.679 -2.268 1.00 89.81 97 VAL A C 1
ATOM 742 O O . VAL A 1 97 ? 3.059 0.841 -1.257 1.00 89.81 97 VAL A O 1
ATOM 745 N N . SER A 1 98 ? 3.446 -0.248 -3.184 1.00 86.81 98 SER A N 1
ATOM 746 C CA . SER A 1 98 ? 2.252 -1.104 -3.130 1.00 86.81 98 SER A CA 1
ATOM 747 C C . SER A 1 98 ? 2.240 -2.087 -1.956 1.00 86.81 98 SER A C 1
ATOM 749 O O . SER A 1 98 ? 1.170 -2.552 -1.569 1.00 86.81 98 SER A O 1
ATOM 751 N N . SER A 1 99 ? 3.397 -2.386 -1.359 1.00 85.00 99 SER A N 1
ATOM 752 C CA . SER A 1 99 ? 3.496 -3.263 -0.186 1.00 85.00 99 SER A CA 1
ATOM 753 C C . SER A 1 99 ? 3.530 -2.480 1.130 1.00 85.00 99 SER A C 1
ATOM 755 O O . SER A 1 99 ? 2.826 -2.833 2.078 1.00 85.00 99 SER A O 1
ATOM 757 N N . LEU A 1 100 ? 4.296 -1.385 1.187 1.00 88.94 100 LEU A N 1
ATOM 758 C CA . LEU A 1 100 ? 4.500 -0.607 2.410 1.00 88.94 100 LEU A CA 1
ATOM 759 C C . LEU A 1 100 ? 3.281 0.260 2.768 1.00 88.94 100 LEU A C 1
ATOM 761 O O . LEU A 1 100 ? 2.819 0.268 3.911 1.00 88.94 100 LEU A O 1
ATOM 765 N N . LEU A 1 101 ? 2.752 1.000 1.791 1.00 89.81 101 LEU A N 1
ATOM 766 C CA . LEU A 1 101 ? 1.751 2.039 2.028 1.00 89.81 101 LEU A CA 1
ATOM 767 C C . LEU A 1 101 ? 0.412 1.464 2.530 1.00 89.81 101 LEU A C 1
ATOM 769 O O . LEU A 1 101 ? -0.098 1.969 3.536 1.00 89.81 101 LEU A O 1
ATOM 773 N N . PRO A 1 102 ? -0.139 0.372 1.955 1.00 88.69 102 PRO A N 1
ATOM 774 C CA . PRO A 1 102 ? -1.359 -0.240 2.482 1.00 88.69 102 PRO A CA 1
ATOM 775 C C . PRO A 1 102 ? -1.224 -0.726 3.928 1.00 88.69 102 PRO A C 1
ATOM 777 O O . PRO A 1 102 ? -2.170 -0.584 4.700 1.00 88.69 102 PRO A O 1
ATOM 780 N N . ALA A 1 103 ? -0.058 -1.250 4.323 1.00 87.00 103 ALA A N 1
ATOM 781 C CA . ALA A 1 103 ? 0.178 -1.703 5.693 1.00 87.00 103 ALA A CA 1
ATOM 782 C C . ALA A 1 103 ? 0.105 -0.542 6.701 1.00 87.00 103 ALA A C 1
ATOM 784 O O . ALA A 1 103 ? -0.532 -0.669 7.749 1.00 87.00 103 ALA A O 1
ATOM 785 N N . ILE A 1 104 ? 0.692 0.611 6.358 1.00 90.19 104 ILE A N 1
ATOM 786 C CA . ILE A 1 104 ? 0.639 1.826 7.184 1.00 90.19 104 ILE A CA 1
ATOM 787 C C . ILE A 1 104 ? -0.805 2.322 7.310 1.00 90.19 104 ILE A C 1
ATOM 789 O O . ILE A 1 104 ? -1.286 2.539 8.423 1.00 90.19 104 ILE A O 1
ATOM 793 N N . PHE A 1 105 ? -1.528 2.457 6.194 1.00 89.75 105 PHE A N 1
ATOM 794 C CA . PHE A 1 105 ? -2.922 2.912 6.219 1.00 89.75 105 PHE A CA 1
ATOM 795 C C . PHE A 1 105 ? -3.832 1.960 6.992 1.00 89.75 105 PHE A C 1
ATOM 797 O O . PHE A 1 105 ? -4.694 2.418 7.739 1.00 89.75 105 PHE A O 1
ATOM 804 N N . LEU A 1 106 ? -3.620 0.649 6.875 1.00 88.12 106 LEU A N 1
ATOM 805 C CA . LEU A 1 106 ? -4.367 -0.349 7.634 1.00 88.12 106 LEU A CA 1
ATOM 806 C C . LEU A 1 106 ? -4.100 -0.231 9.139 1.00 88.12 106 LEU A C 1
ATOM 808 O O . LEU A 1 106 ? -5.040 -0.298 9.930 1.00 88.12 106 LEU A O 1
ATOM 812 N N . ALA A 1 107 ? -2.848 0.003 9.541 1.00 85.31 107 ALA A N 1
ATOM 813 C CA . ALA A 1 107 ? -2.483 0.226 10.938 1.00 85.31 107 ALA A CA 1
ATOM 814 C C . ALA A 1 107 ? -3.110 1.514 11.498 1.00 85.31 107 ALA A C 1
ATOM 816 O O . ALA A 1 107 ? -3.685 1.505 12.590 1.00 85.31 107 ALA A O 1
ATOM 817 N N . VAL A 1 108 ? -3.056 2.612 10.737 1.00 88.69 108 VAL A N 1
ATOM 818 C CA . VAL A 1 108 ? -3.680 3.890 11.111 1.00 88.69 108 VAL A CA 1
ATOM 819 C C . VAL A 1 108 ? -5.201 3.751 11.191 1.00 88.69 108 VAL A C 1
ATOM 821 O O . VAL A 1 108 ? -5.801 4.194 12.169 1.00 88.69 108 VAL A O 1
ATOM 824 N N . ALA A 1 109 ? -5.830 3.090 10.217 1.00 88.81 109 ALA A N 1
ATOM 825 C CA . ALA A 1 109 ? -7.266 2.833 10.213 1.00 88.81 109 ALA A CA 1
ATOM 826 C C . ALA A 1 109 ? -7.679 1.991 11.425 1.00 88.81 109 ALA A C 1
ATOM 828 O O . ALA A 1 109 ? -8.567 2.396 12.168 1.00 88.81 109 ALA A O 1
ATOM 829 N N . ALA A 1 110 ? -6.982 0.883 11.692 1.00 86.00 110 ALA A N 1
ATOM 830 C CA . ALA A 1 110 ? -7.206 0.051 12.871 1.00 86.00 110 ALA A CA 1
ATOM 831 C C . ALA A 1 110 ? -7.108 0.856 14.176 1.00 86.00 110 ALA A C 1
ATOM 833 O O . ALA A 1 110 ? -7.960 0.733 15.058 1.00 86.00 110 ALA A O 1
ATOM 834 N N . PHE A 1 111 ? -6.091 1.712 14.297 1.00 83.56 111 PHE A N 1
ATOM 835 C CA . PHE A 1 111 ? -5.916 2.582 15.455 1.00 83.56 111 PHE A CA 1
ATOM 836 C C . PHE A 1 111 ? -7.072 3.579 15.613 1.00 83.56 111 PHE A C 1
ATOM 838 O O . PHE A 1 111 ? -7.644 3.688 16.701 1.00 83.56 111 PHE A O 1
ATOM 845 N N . LEU A 1 112 ? -7.441 4.283 14.540 1.00 86.62 112 LEU A N 1
ATOM 846 C CA . LEU A 1 112 ? -8.527 5.264 14.556 1.00 86.62 112 LEU A CA 1
ATOM 847 C C . LEU A 1 112 ? -9.873 4.605 14.853 1.00 86.62 112 LEU A C 1
ATOM 849 O O . LEU A 1 112 ? -10.604 5.093 15.715 1.00 86.62 112 LEU A O 1
ATOM 853 N N . THR A 1 113 ? -10.174 3.474 14.215 1.00 86.62 113 THR A N 1
ATOM 854 C CA . THR A 1 113 ? -11.374 2.681 14.495 1.00 86.62 113 THR A CA 1
ATOM 855 C C . THR A 1 113 ? -11.418 2.292 15.967 1.00 86.62 113 THR A C 1
ATOM 857 O O . THR A 1 113 ? -12.415 2.553 16.632 1.00 86.62 113 THR A O 1
ATOM 860 N N . ASN A 1 114 ? -10.324 1.777 16.530 1.00 82.31 114 ASN A N 1
ATOM 861 C CA . ASN A 1 114 ? -10.274 1.407 17.945 1.00 82.31 114 ASN A CA 1
ATOM 862 C C . ASN A 1 114 ? -10.437 2.609 18.883 1.00 82.31 114 ASN A C 1
ATOM 864 O O . ASN A 1 114 ? -11.114 2.501 19.905 1.00 82.31 114 ASN A O 1
ATOM 868 N N . MET A 1 115 ? -9.867 3.766 18.539 1.00 83.25 115 MET A N 1
ATOM 869 C CA . MET A 1 115 ? -10.042 5.000 19.306 1.00 83.25 115 MET A CA 1
ATOM 870 C C . MET A 1 115 ? -11.505 5.466 19.303 1.00 83.25 115 MET A C 1
ATOM 872 O O . MET A 1 115 ? -12.033 5.839 20.353 1.00 83.25 115 MET A O 1
ATOM 876 N N . VAL A 1 116 ? -12.154 5.450 18.138 1.00 86.69 116 VAL A N 1
ATOM 877 C CA . VAL A 1 116 ? -13.555 5.863 17.980 1.00 86.69 116 VAL A CA 1
ATOM 878 C C . VAL A 1 116 ? -14.487 4.884 18.691 1.00 86.69 116 VAL A C 1
ATOM 880 O O . VAL A 1 116 ? -15.342 5.323 19.453 1.00 86.69 116 VAL A O 1
ATOM 883 N N . LEU A 1 117 ? -14.278 3.575 18.532 1.00 85.00 117 LEU A N 1
ATOM 884 C CA . LEU A 1 117 ? -15.069 2.542 19.207 1.00 85.00 117 LEU A CA 1
ATOM 885 C C . LEU A 1 117 ? -14.929 2.615 20.727 1.00 85.00 117 LEU A C 1
ATOM 887 O O . LEU A 1 117 ? -15.928 2.570 21.438 1.00 85.00 117 LEU A O 1
ATOM 891 N N . ALA A 1 118 ? -13.708 2.787 21.239 1.00 82.19 118 ALA A N 1
ATOM 892 C CA . ALA A 1 118 ? -13.491 2.950 22.672 1.00 82.19 118 ALA A CA 1
ATOM 893 C C . ALA A 1 118 ? -14.205 4.193 23.220 1.00 82.19 118 ALA A C 1
ATOM 895 O O . ALA A 1 118 ? -14.751 4.149 24.321 1.00 82.19 118 ALA A O 1
ATOM 896 N N . ARG A 1 119 ? -14.222 5.290 22.451 1.00 83.25 119 ARG A N 1
ATOM 897 C CA . ARG A 1 119 ? -14.963 6.502 22.810 1.00 83.25 119 ARG A CA 1
ATOM 898 C C . ARG A 1 119 ? -16.472 6.256 22.810 1.00 83.25 119 ARG A C 1
ATOM 900 O O . ARG A 1 119 ? -17.114 6.618 23.785 1.00 83.25 119 ARG A O 1
ATOM 907 N N . LEU A 1 120 ? -17.006 5.622 21.767 1.00 86.75 120 LEU A N 1
ATOM 908 C CA . LEU A 1 120 ? -18.431 5.309 21.641 1.00 86.75 120 LEU A CA 1
ATOM 909 C C . LEU A 1 120 ? -18.916 4.435 22.809 1.00 86.75 120 LEU A C 1
ATOM 911 O O . LEU A 1 120 ? -19.853 4.803 23.509 1.00 86.75 120 LEU A O 1
ATOM 915 N N . ILE A 1 121 ? -18.201 3.344 23.098 1.00 85.44 121 ILE A N 1
ATOM 916 C CA . ILE A 1 121 ? -18.512 2.425 24.207 1.00 85.44 121 ILE A CA 1
ATOM 917 C C . ILE A 1 121 ? -18.430 3.141 25.564 1.00 85.44 121 ILE A C 1
ATOM 919 O O . ILE A 1 121 ? -19.225 2.871 26.461 1.00 85.44 121 ILE A O 1
ATOM 923 N N . ALA A 1 122 ? -17.480 4.065 25.737 1.00 81.88 122 ALA A N 1
ATOM 924 C CA . ALA A 1 122 ? -17.379 4.854 26.962 1.00 81.88 122 ALA A CA 1
ATOM 925 C C . ALA A 1 122 ? -18.559 5.825 27.137 1.00 81.88 122 ALA A C 1
ATOM 927 O O . ALA A 1 122 ? -18.996 6.042 28.267 1.00 81.88 122 ALA A O 1
ATOM 928 N N . THR A 1 123 ? -19.080 6.394 26.046 1.00 85.75 123 THR A N 1
ATOM 929 C CA . THR A 1 123 ? -20.280 7.242 26.071 1.00 85.75 123 THR A CA 1
ATOM 930 C C . THR A 1 123 ? -21.532 6.432 26.411 1.00 85.75 123 THR A C 1
ATOM 932 O O . THR A 1 123 ? -22.374 6.911 27.162 1.00 85.75 123 THR A O 1
ATOM 935 N N . GLU A 1 124 ? -21.616 5.180 25.962 1.00 86.88 124 GLU A N 1
ATOM 936 C CA . GLU A 1 124 ? -22.730 4.263 26.255 1.00 86.88 124 GLU A CA 1
ATOM 937 C C . GLU A 1 124 ? -22.554 3.471 27.565 1.00 86.88 124 GLU A C 1
ATOM 939 O O . GLU A 1 124 ? -23.235 2.476 27.824 1.00 86.88 124 GLU A O 1
ATOM 944 N N . ARG A 1 125 ? -21.647 3.908 28.446 1.00 82.69 125 ARG A N 1
ATOM 945 C CA . ARG A 1 125 ? -21.378 3.232 29.723 1.00 82.69 125 ARG A CA 1
ATOM 946 C C . ARG A 1 125 ? -22.618 3.139 30.626 1.00 82.69 125 ARG A C 1
ATOM 948 O O . ARG A 1 125 ? -22.737 2.156 31.360 1.00 82.69 125 ARG A O 1
ATOM 955 N N . SER A 1 126 ? -23.529 4.116 30.574 1.00 83.56 126 SER A N 1
ATOM 956 C CA . SER A 1 126 ? -24.808 4.072 31.305 1.00 83.56 126 SER A CA 1
ATOM 957 C C . SER A 1 126 ? -25.690 2.918 30.832 1.00 83.56 126 SER A C 1
ATOM 959 O O . SER A 1 126 ? -26.195 2.163 31.661 1.00 83.56 126 SER A O 1
ATOM 961 N N . GLU A 1 127 ? -25.800 2.734 29.516 1.00 87.50 127 GLU A N 1
ATOM 962 C CA . GLU A 1 127 ? -26.588 1.665 28.892 1.00 87.50 127 GLU A CA 1
ATOM 963 C C . GLU A 1 127 ? -26.015 0.287 29.233 1.00 87.50 127 GLU A C 1
ATOM 965 O O . GLU A 1 127 ? -26.748 -0.634 29.591 1.00 87.50 127 GLU A O 1
ATOM 970 N N . ILE A 1 128 ? -24.683 0.160 29.238 1.00 85.00 128 ILE A N 1
ATOM 971 C CA . ILE A 1 128 ? -23.991 -1.054 29.697 1.00 85.00 128 ILE A CA 1
ATOM 972 C C . ILE A 1 128 ? -24.337 -1.370 31.158 1.00 85.00 128 ILE A C 1
ATOM 974 O O . ILE A 1 128 ? -24.579 -2.528 31.510 1.00 85.00 128 ILE A O 1
ATOM 978 N N . GLY A 1 129 ? -24.368 -0.349 32.019 1.00 83.81 129 GLY A N 1
ATOM 979 C CA . GLY A 1 129 ? -24.765 -0.481 33.420 1.00 83.81 129 GLY A CA 1
ATOM 980 C C . GLY A 1 129 ? -26.218 -0.929 33.584 1.00 83.81 129 GLY A C 1
ATOM 981 O O . GLY A 1 129 ? -26.490 -1.811 34.399 1.00 83.81 129 GLY A O 1
ATOM 982 N N . LEU A 1 130 ? -27.126 -0.378 32.775 1.00 87.81 130 LEU A N 1
ATOM 983 C CA . LEU A 1 130 ? -28.543 -0.735 32.756 1.00 87.81 130 LEU A CA 1
ATOM 984 C C . LEU A 1 130 ? -28.753 -2.184 32.297 1.00 87.81 130 LEU A C 1
ATOM 986 O O . LEU A 1 130 ? -29.430 -2.940 32.990 1.00 87.81 130 LEU A O 1
ATOM 990 N N . MET A 1 131 ? -28.099 -2.619 31.214 1.00 87.00 131 MET A N 1
ATOM 991 C CA . MET A 1 131 ? -28.126 -4.024 30.782 1.00 87.00 131 MET A CA 1
ATOM 992 C C . MET A 1 131 ? -27.646 -4.960 31.901 1.00 87.00 131 MET A C 1
ATOM 994 O O . MET A 1 131 ? -28.309 -5.943 32.226 1.00 87.00 131 MET A O 1
ATOM 998 N N . LYS A 1 132 ? -26.540 -4.631 32.575 1.00 85.12 132 LYS A N 1
ATOM 999 C CA . LYS A 1 132 ? -26.067 -5.426 33.719 1.00 85.12 132 LYS A CA 1
ATOM 1000 C C . LYS A 1 132 ? -27.063 -5.451 34.885 1.00 85.12 132 LYS A C 1
ATOM 1002 O O . LYS A 1 132 ? -27.199 -6.488 35.528 1.00 85.12 132 LYS A O 1
ATOM 1007 N N . ALA A 1 133 ? -27.758 -4.347 35.164 1.00 87.56 133 ALA A N 1
ATOM 1008 C CA . ALA A 1 133 ? -28.773 -4.283 36.219 1.00 87.56 133 ALA A CA 1
ATOM 1009 C C . ALA A 1 133 ? -29.993 -5.171 35.916 1.00 87.56 133 ALA A C 1
ATOM 1011 O O . ALA A 1 133 ? -30.568 -5.750 36.834 1.00 87.56 133 ALA A O 1
ATOM 1012 N N . PHE A 1 134 ? -30.335 -5.341 34.636 1.00 88.56 134 PHE A N 1
ATOM 1013 C CA . PHE A 1 134 ? -31.353 -6.291 34.177 1.00 88.56 134 PHE A CA 1
ATOM 1014 C C . PHE A 1 134 ? -30.880 -7.757 34.147 1.00 88.56 134 PHE A C 1
ATOM 1016 O O . PHE A 1 134 ? -31.662 -8.637 33.796 1.00 88.56 134 PHE A O 1
ATOM 1023 N N . GLY A 1 135 ? -29.633 -8.040 34.539 1.00 87.94 135 GLY A N 1
ATOM 1024 C CA . GLY A 1 135 ? -29.101 -9.399 34.669 1.00 87.94 135 GLY A CA 1
ATOM 1025 C C . GLY A 1 135 ? -28.302 -9.908 33.468 1.00 87.94 135 GLY A C 1
ATOM 1026 O O . GLY A 1 135 ? -27.905 -11.071 33.475 1.00 87.94 135 GLY A O 1
ATOM 1027 N N . TYR A 1 136 ? -28.019 -9.069 32.465 1.00 88.75 136 TYR A N 1
ATOM 1028 C CA . TYR A 1 136 ? -27.169 -9.472 31.341 1.00 88.75 136 TYR A CA 1
ATOM 1029 C C . TYR A 1 136 ? -25.721 -9.709 31.783 1.00 88.75 136 TYR A C 1
ATOM 1031 O O . TYR A 1 136 ? -25.122 -8.930 32.532 1.00 88.75 136 TYR A O 1
ATOM 1039 N N . SER A 1 137 ? -25.131 -10.781 31.262 1.00 86.56 137 SER A N 1
ATOM 1040 C CA . SER A 1 137 ? -23.732 -11.129 31.487 1.00 86.56 137 SER A CA 1
ATOM 1041 C C . SER A 1 137 ? -22.785 -10.217 30.697 1.00 86.56 137 SER A C 1
ATOM 1043 O O . SER A 1 137 ? -23.111 -9.687 29.632 1.00 86.56 137 SER A O 1
ATOM 1045 N N . ASN A 1 138 ? -21.541 -10.088 31.168 1.00 82.25 138 ASN A N 1
ATOM 1046 C CA . ASN A 1 138 ? -20.506 -9.326 30.454 1.00 82.25 138 ASN A CA 1
ATOM 1047 C C . ASN A 1 138 ? -20.253 -9.859 29.029 1.00 82.25 138 ASN A C 1
ATOM 1049 O O . ASN A 1 138 ? -19.841 -9.101 28.150 1.00 82.25 138 ASN A O 1
ATOM 1053 N N . LEU A 1 139 ? -20.477 -11.160 28.803 1.00 84.12 139 LEU A N 1
ATOM 1054 C CA . LEU A 1 139 ? -20.272 -11.797 27.505 1.00 84.12 139 LEU A CA 1
ATOM 1055 C C . LEU A 1 139 ? -21.383 -11.422 26.516 1.00 84.12 139 LEU A C 1
ATOM 1057 O O . LEU A 1 139 ? -21.088 -11.136 25.359 1.00 84.12 139 LEU A O 1
ATOM 1061 N N . GLU A 1 140 ? -22.635 -11.361 26.974 1.00 88.44 140 GLU A N 1
ATOM 1062 C CA . GLU A 1 140 ? -23.781 -10.947 26.152 1.00 88.44 140 GLU A CA 1
ATOM 1063 C C . GLU A 1 140 ? -23.663 -9.486 25.721 1.00 88.44 140 GLU A C 1
ATOM 1065 O O . GLU A 1 140 ? -23.843 -9.177 24.542 1.00 88.44 140 GLU A O 1
ATOM 1070 N N . VAL A 1 141 ? -23.263 -8.604 26.644 1.00 86.88 141 VAL A N 1
ATOM 1071 C CA . VAL A 1 141 ? -22.990 -7.198 26.319 1.00 86.88 141 VAL A CA 1
ATOM 1072 C C . VAL A 1 141 ? -21.844 -7.095 25.309 1.00 86.88 141 VAL A C 1
ATOM 1074 O O . VAL A 1 141 ? -21.965 -6.408 24.297 1.00 86.88 141 VAL A O 1
ATOM 1077 N N . GLY A 1 142 ? -20.743 -7.823 25.519 1.00 85.50 142 GLY A N 1
ATOM 1078 C CA . GLY A 1 142 ? -19.629 -7.837 24.567 1.00 85.50 142 GLY A CA 1
ATOM 1079 C C . GLY A 1 142 ? -20.014 -8.353 23.186 1.00 85.50 142 GLY A C 1
ATOM 1080 O O . GLY A 1 142 ? -19.573 -7.794 22.184 1.00 85.50 142 GLY A O 1
ATOM 1081 N N . TRP A 1 143 ? -20.875 -9.365 23.118 1.00 88.88 143 TRP A N 1
ATOM 1082 C CA . TRP A 1 143 ? -21.368 -9.901 21.856 1.00 88.88 143 TRP A CA 1
ATOM 1083 C C . TRP A 1 143 ? -22.277 -8.915 21.116 1.00 88.88 143 TRP A C 1
ATOM 1085 O O . TRP A 1 143 ? -22.186 -8.809 19.893 1.00 88.88 143 TRP A O 1
ATOM 1095 N N . HIS A 1 144 ? -23.106 -8.150 21.834 1.00 89.94 144 HIS A N 1
ATOM 1096 C CA . HIS A 1 144 ? -23.921 -7.085 21.245 1.00 89.94 144 HIS A CA 1
ATOM 1097 C C . HIS A 1 144 ? -23.048 -6.044 20.526 1.00 89.94 144 HIS A C 1
ATOM 1099 O O . HIS A 1 144 ? -23.228 -5.800 19.330 1.00 89.94 144 HIS A O 1
ATOM 1105 N N . TYR A 1 145 ? -22.030 -5.518 21.212 1.00 88.44 145 TYR A N 1
ATOM 1106 C CA . TYR A 1 145 ? -21.096 -4.559 20.616 1.00 88.44 145 TYR A CA 1
ATOM 1107 C C . TYR A 1 145 ? -20.246 -5.177 19.502 1.00 88.44 145 TYR A C 1
ATOM 1109 O O . TYR A 1 145 ? -20.023 -4.536 18.476 1.00 88.44 145 TYR A O 1
ATOM 1117 N N . ALA A 1 146 ? -19.818 -6.435 19.643 1.00 89.12 146 ALA A N 1
ATOM 1118 C CA . ALA A 1 146 ? -19.080 -7.127 18.590 1.00 89.12 146 ALA A CA 1
ATOM 1119 C C . ALA A 1 146 ? -19.900 -7.232 17.294 1.00 89.12 146 ALA A C 1
ATOM 1121 O O . ALA A 1 146 ? -19.358 -6.989 16.218 1.00 89.12 146 ALA A O 1
ATOM 1122 N N . LYS A 1 147 ? -21.207 -7.528 17.372 1.00 91.69 147 LYS A N 1
ATOM 1123 C CA . LYS A 1 147 ? -22.096 -7.548 16.194 1.00 91.69 147 LYS A CA 1
ATOM 1124 C C . LYS A 1 147 ? -22.189 -6.188 15.515 1.00 91.69 147 LYS A C 1
ATOM 1126 O O . LYS A 1 147 ? -22.090 -6.124 14.292 1.00 91.69 147 LYS A O 1
ATOM 1131 N N . MET A 1 148 ? -22.351 -5.120 16.295 1.00 90.38 148 MET A N 1
ATOM 1132 C CA . MET A 1 148 ? -22.398 -3.757 15.764 1.00 90.38 148 MET A CA 1
ATOM 1133 C C . MET A 1 148 ? -21.112 -3.424 14.998 1.00 90.38 148 MET A C 1
ATOM 1135 O O . MET A 1 148 ? -21.165 -2.965 13.858 1.00 90.38 148 MET A O 1
ATOM 1139 N N . VAL A 1 149 ? -19.955 -3.730 15.587 1.00 91.00 149 VAL A N 1
ATOM 1140 C CA . VAL A 1 149 ? -18.655 -3.469 14.958 1.00 91.00 149 VAL A CA 1
ATOM 1141 C C . VAL A 1 149 ? -18.445 -4.328 13.717 1.00 91.00 149 VAL A C 1
ATOM 1143 O O . VAL A 1 149 ? -18.020 -3.801 12.694 1.00 91.00 149 VAL A O 1
ATOM 1146 N N . MET A 1 150 ? -18.813 -5.611 13.751 1.00 91.31 150 MET A N 1
ATOM 1147 C CA . MET A 1 150 ? -18.759 -6.472 12.565 1.00 91.31 150 MET A CA 1
ATOM 1148 C C . MET A 1 150 ? -19.618 -5.927 11.420 1.00 91.31 150 MET A C 1
ATOM 1150 O O . MET A 1 150 ? -19.164 -5.933 10.279 1.00 91.31 150 MET A O 1
ATOM 1154 N N . ALA A 1 151 ? -20.820 -5.415 11.706 1.00 93.12 151 ALA A N 1
ATOM 1155 C CA . ALA A 1 151 ? -21.682 -4.815 10.690 1.00 93.12 151 ALA A CA 1
ATOM 1156 C C . ALA A 1 151 ? -21.048 -3.555 10.073 1.00 93.12 151 ALA A C 1
ATOM 1158 O O . ALA A 1 151 ? -20.987 -3.432 8.849 1.00 93.12 151 ALA A O 1
ATOM 1159 N N . MET A 1 152 ? -20.508 -2.654 10.900 1.00 91.44 152 MET A N 1
ATOM 1160 C CA . MET A 1 152 ? -19.812 -1.451 10.423 1.00 91.44 152 MET A CA 1
ATOM 1161 C C . MET A 1 152 ? -18.566 -1.800 9.597 1.00 91.44 152 MET A C 1
ATOM 1163 O O . MET A 1 152 ? -18.350 -1.232 8.525 1.00 91.44 152 MET A O 1
ATOM 1167 N N . SER A 1 153 ? -17.761 -2.762 10.061 1.00 92.06 153 SER A N 1
ATOM 1168 C CA . SER A 1 153 ? -16.579 -3.240 9.340 1.00 92.06 153 SER A CA 1
ATOM 1169 C C . SER A 1 153 ? -16.946 -3.899 8.014 1.00 92.06 153 SER A C 1
ATOM 1171 O O . SER A 1 153 ? -16.267 -3.646 7.026 1.00 92.06 153 SER A O 1
ATOM 1173 N N . ALA A 1 154 ? -18.022 -4.689 7.953 1.00 92.94 154 ALA A N 1
ATOM 1174 C CA . ALA A 1 154 ? -18.473 -5.318 6.713 1.00 92.94 154 ALA A CA 1
ATOM 1175 C C . ALA A 1 154 ? -18.824 -4.274 5.642 1.00 92.94 154 ALA A C 1
ATOM 1177 O O . ALA A 1 154 ? -18.365 -4.382 4.506 1.00 92.94 154 ALA A O 1
ATOM 1178 N N . VAL A 1 155 ? -19.562 -3.223 6.015 1.00 94.69 155 VAL A N 1
ATOM 1179 C CA . VAL A 1 155 ? -19.881 -2.109 5.106 1.00 94.69 155 VAL A CA 1
ATOM 1180 C C . VAL A 1 155 ? -18.605 -1.404 4.643 1.00 94.69 155 VAL A C 1
ATOM 1182 O O . VAL A 1 155 ? -18.422 -1.184 3.446 1.00 94.69 155 VAL A O 1
ATOM 1185 N N . GLY A 1 156 ? -17.688 -1.106 5.570 1.00 92.81 156 GLY A N 1
ATOM 1186 C CA . GLY A 1 156 ? -16.403 -0.486 5.244 1.00 92.81 156 GLY A CA 1
ATOM 1187 C C . GLY A 1 156 ? -15.550 -1.330 4.290 1.00 92.81 156 GLY A C 1
ATOM 1188 O O . GLY A 1 156 ? -14.986 -0.791 3.341 1.00 92.81 156 GLY A O 1
ATOM 1189 N N . ILE A 1 157 ? -15.503 -2.650 4.493 1.00 93.38 157 ILE A N 1
ATOM 1190 C CA . ILE A 1 157 ? -14.782 -3.590 3.625 1.00 93.38 157 ILE A CA 1
ATOM 1191 C C . ILE A 1 157 ? -15.386 -3.585 2.221 1.00 93.38 157 ILE A C 1
ATOM 1193 O O . ILE A 1 157 ? -14.641 -3.460 1.255 1.00 93.38 157 ILE A O 1
ATOM 1197 N N . VAL A 1 158 ? -16.714 -3.672 2.089 1.00 94.88 158 VAL A N 1
ATOM 1198 C CA . VAL A 1 158 ? -17.382 -3.654 0.776 1.00 94.88 158 VAL A CA 1
ATOM 1199 C C . VAL A 1 158 ? -17.075 -2.358 0.027 1.00 94.88 158 VAL A C 1
ATOM 1201 O O . VAL A 1 158 ? -16.632 -2.408 -1.121 1.00 94.88 158 VAL A O 1
ATOM 1204 N N . ILE A 1 159 ? -17.239 -1.206 0.683 1.00 95.62 159 ILE A N 1
ATOM 1205 C CA . ILE A 1 159 ? -16.946 0.103 0.082 1.00 95.62 159 ILE A CA 1
ATOM 1206 C C . ILE A 1 159 ? -15.469 0.192 -0.314 1.00 95.62 159 ILE A C 1
ATOM 1208 O O . ILE A 1 159 ? -15.161 0.591 -1.435 1.00 95.62 159 ILE A O 1
ATOM 1212 N N . GLY A 1 160 ? -14.558 -0.229 0.566 1.00 93.12 160 GLY A N 1
ATOM 1213 C CA . GLY A 1 160 ? -13.121 -0.237 0.298 1.00 93.12 160 GLY A CA 1
ATOM 1214 C C . GLY A 1 160 ? -12.736 -1.140 -0.876 1.00 93.12 160 GLY A C 1
ATOM 1215 O O . GLY A 1 160 ? -11.911 -0.749 -1.698 1.00 93.12 160 GLY A O 1
ATOM 1216 N N . CYS A 1 161 ? -13.367 -2.310 -1.013 1.00 92.38 161 CYS A N 1
ATOM 1217 C CA . CYS A 1 161 ? -13.137 -3.215 -2.140 1.00 92.38 161 CYS A CA 1
ATOM 1218 C C . CYS A 1 161 ? -13.595 -2.598 -3.464 1.00 92.38 161 CYS A C 1
ATOM 1220 O O . CYS A 1 161 ? -12.850 -2.604 -4.446 1.00 92.38 161 CYS A O 1
ATOM 1222 N N . VAL A 1 162 ? -14.803 -2.032 -3.495 1.00 94.31 162 VAL A N 1
ATOM 1223 C CA . VAL A 1 162 ? -15.358 -1.405 -4.701 1.00 94.31 162 VAL A CA 1
ATOM 1224 C C . VAL A 1 162 ? -14.545 -0.170 -5.096 1.00 94.31 162 VAL A C 1
ATOM 1226 O O . VAL A 1 162 ? -14.114 -0.055 -6.241 1.00 94.31 162 VAL A O 1
ATOM 1229 N N . ALA A 1 163 ? -14.259 0.726 -4.151 1.00 94.44 163 ALA A N 1
ATOM 1230 C CA . ALA A 1 163 ? -13.474 1.927 -4.425 1.00 94.44 163 ALA A CA 1
ATOM 1231 C C . ALA A 1 163 ? -12.025 1.593 -4.816 1.00 94.44 163 ALA A C 1
ATOM 1233 O O . ALA A 1 163 ? -11.491 2.173 -5.759 1.00 94.44 163 ALA A O 1
ATOM 1234 N N . GLY A 1 164 ? -11.395 0.629 -4.138 1.00 91.69 164 GLY A N 1
ATOM 1235 C CA . GLY A 1 164 ? -10.025 0.206 -4.425 1.00 91.69 164 GLY A CA 1
ATOM 1236 C C . GLY A 1 164 ? -9.880 -0.440 -5.802 1.00 91.69 164 GLY A C 1
ATOM 1237 O O . GLY A 1 164 ? -8.934 -0.139 -6.527 1.00 91.69 164 GLY A O 1
ATOM 1238 N N . THR A 1 165 ? -10.837 -1.282 -6.204 1.00 91.62 165 THR A N 1
ATOM 1239 C CA . THR A 1 165 ? -10.846 -1.869 -7.554 1.00 91.62 165 THR A CA 1
ATOM 1240 C C . THR A 1 165 ? -11.076 -0.814 -8.632 1.00 91.62 165 THR A C 1
ATOM 1242 O O . THR A 1 165 ? -10.368 -0.819 -9.637 1.00 91.62 165 THR A O 1
ATOM 1245 N N . TRP A 1 166 ? -11.991 0.130 -8.404 1.00 92.75 166 TRP A N 1
ATOM 1246 C CA . TRP A 1 166 ? -12.252 1.231 -9.331 1.00 92.75 166 TRP A CA 1
ATOM 1247 C C . TRP A 1 166 ? -11.032 2.148 -9.521 1.00 92.75 166 TRP A C 1
ATOM 1249 O O . TRP A 1 166 ? -10.620 2.403 -10.652 1.00 92.75 166 TRP A O 1
ATOM 1259 N N . LEU A 1 167 ? -10.388 2.580 -8.432 1.00 92.06 167 LEU A N 1
ATOM 1260 C CA . LEU A 1 167 ? -9.171 3.397 -8.503 1.00 92.06 167 LEU A CA 1
ATOM 1261 C C . LEU A 1 167 ? -7.996 2.630 -9.123 1.00 92.06 167 LEU A C 1
ATOM 1263 O O . LEU A 1 167 ? -7.253 3.186 -9.931 1.00 92.06 167 LEU A O 1
ATOM 1267 N N . GLY A 1 168 ? -7.852 1.341 -8.800 1.00 90.00 168 GLY A N 1
ATOM 1268 C CA . GLY A 1 168 ? -6.818 0.484 -9.380 1.00 90.00 168 GLY A CA 1
ATOM 1269 C C . GLY A 1 168 ? -6.944 0.350 -10.900 1.00 90.00 168 GLY A C 1
ATOM 1270 O O . GLY A 1 168 ? -5.935 0.405 -11.606 1.00 90.00 168 GLY A O 1
ATOM 1271 N N . GLN A 1 169 ? -8.171 0.256 -11.422 1.00 90.69 169 GLN A N 1
ATOM 1272 C CA . GLN A 1 169 ? -8.426 0.252 -12.866 1.00 90.69 169 GLN A CA 1
ATOM 1273 C C . GLN A 1 169 ? -8.016 1.571 -13.530 1.00 90.69 169 GLN A C 1
ATOM 1275 O O . GLN A 1 169 ? -7.394 1.541 -14.591 1.00 90.69 169 GLN A O 1
ATOM 1280 N N . ILE A 1 170 ? -8.321 2.714 -12.905 1.00 90.81 170 ILE A N 1
ATOM 1281 C CA . ILE A 1 170 ? -7.945 4.040 -13.421 1.00 90.81 170 ILE A CA 1
ATOM 1282 C C . ILE A 1 170 ? -6.421 4.174 -13.500 1.00 90.81 170 ILE A C 1
ATOM 1284 O O . ILE A 1 170 ? -5.893 4.547 -14.546 1.00 90.81 170 ILE A O 1
ATOM 1288 N N . ILE A 1 171 ? -5.706 3.816 -12.428 1.00 88.62 171 ILE A N 1
ATOM 1289 C CA . ILE A 1 171 ? -4.236 3.861 -12.400 1.00 88.62 171 ILE A CA 1
ATOM 1290 C C . ILE A 1 171 ? -3.653 2.935 -13.471 1.00 88.62 171 ILE A C 1
ATOM 1292 O O . ILE A 1 171 ? -2.803 3.355 -14.250 1.00 88.62 171 ILE A O 1
ATOM 1296 N N . THR A 1 172 ? -4.155 1.701 -13.565 1.00 88.50 172 THR A N 1
ATOM 1297 C CA . THR A 1 172 ? -3.696 0.728 -14.569 1.00 88.50 172 THR A CA 1
ATOM 1298 C C . THR A 1 172 ? -3.884 1.263 -15.987 1.00 88.50 172 THR A C 1
ATOM 1300 O O . THR A 1 172 ? -2.975 1.162 -16.805 1.00 88.50 172 THR A O 1
ATOM 1303 N N . LYS A 1 173 ? -5.034 1.882 -16.281 1.00 88.12 173 LYS A N 1
ATOM 1304 C CA . LYS A 1 173 ? -5.302 2.482 -17.591 1.00 88.12 173 LYS A CA 1
ATOM 1305 C C . LYS A 1 173 ? -4.321 3.614 -17.915 1.00 88.12 173 LYS A C 1
ATOM 1307 O O . LYS A 1 173 ? -3.750 3.608 -18.999 1.00 88.12 173 LYS A O 1
ATOM 1312 N N . ASN A 1 174 ? -4.079 4.526 -16.972 1.00 87.12 174 ASN A N 1
ATOM 1313 C CA . ASN A 1 174 ? -3.123 5.621 -17.163 1.00 87.12 174 ASN A CA 1
ATOM 1314 C C . ASN A 1 174 ? -1.705 5.100 -17.450 1.00 87.12 174 ASN A C 1
ATOM 1316 O O . ASN A 1 174 ? -1.042 5.595 -18.355 1.00 87.12 174 ASN A O 1
ATOM 1320 N N . TYR A 1 175 ? -1.252 4.067 -16.731 1.00 83.81 175 TYR A N 1
ATOM 1321 C CA . TYR A 1 175 ? 0.056 3.447 -16.981 1.00 83.81 175 TYR A CA 1
ATOM 1322 C C . TYR A 1 175 ? 0.114 2.714 -18.327 1.00 83.81 175 TYR A C 1
ATOM 1324 O O . TYR A 1 175 ? 1.136 2.771 -19.009 1.00 83.81 175 TYR A O 1
ATOM 1332 N N . ALA A 1 176 ? -0.968 2.041 -18.731 1.00 85.31 176 ALA A N 1
ATOM 1333 C CA . ALA A 1 176 ? -1.047 1.387 -20.035 1.00 85.31 176 ALA A CA 1
ATOM 1334 C C . ALA A 1 176 ? -0.910 2.393 -21.188 1.00 85.31 176 ALA A C 1
ATOM 1336 O O . ALA A 1 176 ? -0.224 2.104 -22.167 1.00 85.31 176 ALA A O 1
ATOM 1337 N N . GLU A 1 177 ? -1.533 3.567 -21.054 1.00 82.56 177 GLU A N 1
ATOM 1338 C CA . GLU A 1 177 ? -1.440 4.662 -22.024 1.00 82.56 177 GLU A CA 1
ATOM 1339 C C . GLU A 1 177 ? -0.042 5.302 -22.019 1.00 82.56 177 GLU A C 1
ATOM 1341 O O . GLU A 1 177 ? 0.552 5.456 -23.084 1.00 82.56 177 GLU A O 1
ATOM 1346 N N . LEU A 1 178 ? 0.519 5.585 -20.836 1.00 79.62 178 LEU A N 1
ATOM 1347 C CA . LEU A 1 178 ? 1.829 6.229 -20.681 1.00 79.62 178 LEU A CA 1
ATOM 1348 C C . LEU A 1 178 ? 2.981 5.397 -21.262 1.00 79.62 178 LEU A C 1
ATOM 1350 O O . LEU A 1 178 ? 3.815 5.920 -21.995 1.00 79.62 178 LEU A O 1
ATOM 1354 N N . PHE A 1 179 ? 3.022 4.100 -20.953 1.00 77.06 179 PHE A N 1
ATOM 1355 C CA . PHE A 1 179 ? 4.073 3.186 -21.420 1.00 77.06 179 PHE A CA 1
ATOM 1356 C C . PHE A 1 179 ? 3.705 2.454 -22.717 1.00 77.06 179 PHE A C 1
ATOM 1358 O O . PHE A 1 179 ? 4.436 1.572 -23.162 1.00 77.06 179 PHE A O 1
ATOM 1365 N N . LYS A 1 180 ? 2.551 2.776 -23.319 1.00 75.56 180 LYS A N 1
ATOM 1366 C CA . LYS A 1 180 ? 2.047 2.168 -24.564 1.00 75.56 180 LYS A CA 1
ATOM 1367 C C . LYS A 1 180 ? 2.075 0.634 -24.526 1.00 75.56 180 LYS A C 1
ATOM 1369 O O . LYS A 1 180 ? 2.393 -0.026 -25.519 1.00 75.56 180 LYS A O 1
ATOM 1374 N N . PHE A 1 181 ? 1.736 0.049 -23.374 1.00 76.31 181 PHE A N 1
ATOM 1375 C CA . PHE A 1 181 ? 1.689 -1.402 -23.235 1.00 76.31 181 PHE A CA 1
ATOM 1376 C C . PHE A 1 181 ? 0.542 -1.972 -24.079 1.00 76.31 181 PHE A C 1
ATOM 1378 O O . PHE A 1 181 ? -0.606 -1.569 -23.896 1.00 76.31 181 PHE A O 1
ATOM 1385 N N . PRO A 1 182 ? 0.803 -2.952 -24.964 1.00 67.75 182 PRO A N 1
ATOM 1386 C CA . PRO A 1 182 ? -0.230 -3.499 -25.841 1.00 67.75 182 PRO A CA 1
ATOM 1387 C C . PRO A 1 182 ? -1.285 -4.281 -25.050 1.00 67.75 182 PRO A C 1
ATOM 1389 O O . PRO A 1 182 ? -2.451 -4.314 -25.435 1.00 67.75 182 PRO A O 1
ATOM 1392 N N . PHE A 1 183 ? -0.881 -4.884 -23.926 1.00 71.25 183 PHE A N 1
ATOM 1393 C CA . PHE A 1 183 ? -1.751 -5.642 -23.033 1.00 71.25 183 PHE A CA 1
ATOM 1394 C C . PHE A 1 183 ? -1.321 -5.446 -21.572 1.00 71.25 183 PHE A C 1
ATOM 1396 O O . PHE A 1 183 ? -0.413 -6.125 -21.093 1.00 71.25 183 PHE A O 1
ATOM 1403 N N . LEU A 1 184 ? -1.984 -4.543 -20.848 1.00 74.88 184 LEU A N 1
ATOM 1404 C CA . LEU A 1 184 ? -1.844 -4.404 -19.396 1.00 74.88 184 LEU A CA 1
ATOM 1405 C C . LEU A 1 184 ? -3.183 -4.755 -18.738 1.00 74.88 184 LEU A C 1
ATOM 1407 O O . LEU A 1 184 ? -4.149 -3.999 -18.814 1.00 74.88 184 LEU A O 1
ATOM 1411 N N . PHE A 1 185 ? -3.261 -5.933 -18.119 1.00 76.81 185 PHE A N 1
ATOM 1412 C CA . PHE A 1 185 ? -4.493 -6.404 -17.488 1.00 76.81 185 PHE A CA 1
ATOM 1413 C C . PHE A 1 185 ? -4.487 -6.097 -15.994 1.00 76.81 185 PHE A C 1
ATOM 1415 O O . PHE A 1 185 ? -3.624 -6.580 -15.261 1.00 76.81 185 PHE A O 1
ATOM 1422 N N . PHE A 1 186 ? -5.503 -5.372 -15.526 1.00 80.12 186 PHE A N 1
ATOM 1423 C CA . PHE A 1 186 ? -5.744 -5.211 -14.096 1.00 80.12 186 PHE A CA 1
ATOM 1424 C C . PHE A 1 186 ? -6.168 -6.556 -13.492 1.00 80.12 186 PHE A C 1
ATOM 1426 O O . PHE A 1 186 ? -7.282 -7.032 -13.723 1.00 80.12 186 PHE A O 1
ATOM 1433 N N . ARG A 1 187 ? -5.269 -7.191 -12.732 1.00 82.19 187 ARG A N 1
ATOM 1434 C CA . ARG A 1 187 ? -5.558 -8.436 -12.012 1.00 82.19 187 ARG A CA 1
ATOM 1435 C C . ARG A 1 187 ? -5.744 -8.162 -10.531 1.00 82.19 187 ARG A C 1
ATOM 1437 O O . ARG A 1 187 ? -4.803 -7.853 -9.810 1.00 82.19 187 ARG A O 1
ATOM 1444 N N . VAL A 1 188 ? -6.971 -8.367 -10.079 1.00 76.38 188 VAL A N 1
ATOM 1445 C CA . VAL A 1 188 ? -7.313 -8.394 -8.662 1.00 76.38 188 VAL A CA 1
ATOM 1446 C C . VAL A 1 188 ? -7.042 -9.790 -8.120 1.00 76.38 188 VAL A C 1
ATOM 1448 O O . VAL A 1 188 ? -7.679 -10.746 -8.553 1.00 76.38 188 VAL A O 1
ATOM 1451 N N . SER A 1 189 ? -6.124 -9.916 -7.161 1.00 83.88 189 SER A N 1
ATOM 1452 C CA . SER A 1 189 ? -5.961 -11.158 -6.401 1.00 83.88 189 SER A CA 1
ATOM 1453 C C . SER A 1 189 ? -6.994 -11.206 -5.266 1.00 83.88 189 SER A C 1
ATOM 1455 O O . SER A 1 189 ? -6.908 -10.386 -4.346 1.00 83.88 189 SER A O 1
ATOM 1457 N N . PRO A 1 190 ? -7.953 -12.156 -5.271 1.00 86.00 190 PRO A N 1
ATOM 1458 C CA . PRO A 1 190 ? -8.962 -12.266 -4.211 1.00 86.00 190 PRO A CA 1
ATOM 1459 C C . PRO A 1 190 ? -8.351 -12.505 -2.825 1.00 86.00 190 PRO A C 1
ATOM 1461 O O . PRO A 1 190 ? -8.914 -12.091 -1.814 1.00 86.00 190 PRO A O 1
ATOM 1464 N N . TRP A 1 191 ? -7.171 -13.131 -2.779 1.00 88.56 191 TRP A N 1
ATOM 1465 C CA . TRP A 1 191 ? -6.435 -13.388 -1.543 1.00 88.56 191 TRP A CA 1
ATOM 1466 C C . TRP A 1 191 ? -6.083 -12.100 -0.789 1.00 88.56 191 TRP A C 1
ATOM 1468 O O . TRP A 1 191 ? -6.207 -12.054 0.431 1.00 88.56 191 TRP A O 1
ATOM 1478 N N . ILE A 1 192 ? -5.703 -11.037 -1.505 1.00 86.25 192 ILE A N 1
ATOM 1479 C CA . ILE A 1 192 ? -5.313 -9.756 -0.894 1.00 86.25 192 ILE A CA 1
ATOM 1480 C C . ILE A 1 192 ? -6.521 -9.102 -0.220 1.00 86.25 192 ILE A C 1
ATOM 1482 O O . ILE A 1 192 ? -6.419 -8.631 0.910 1.00 86.25 192 ILE A O 1
ATOM 1486 N N . PHE A 1 193 ? -7.682 -9.135 -0.877 1.00 87.69 193 PHE A N 1
ATOM 1487 C CA . PHE A 1 193 ? -8.930 -8.638 -0.299 1.00 87.69 193 PHE A CA 1
ATOM 1488 C C . PHE A 1 193 ? -9.369 -9.458 0.916 1.00 87.69 193 PHE A C 1
ATOM 1490 O O . PHE A 1 193 ? -9.762 -8.881 1.929 1.00 87.69 193 PHE A O 1
ATOM 1497 N N . GLY A 1 194 ? -9.240 -10.786 0.851 1.00 90.38 194 GLY A N 1
ATOM 1498 C CA . GLY A 1 194 ? -9.510 -11.668 1.986 1.00 90.38 194 GLY A CA 1
ATOM 1499 C C . GLY A 1 194 ? -8.602 -11.377 3.183 1.00 90.38 194 GLY A C 1
ATOM 1500 O O . GLY A 1 194 ? -9.085 -11.251 4.307 1.00 90.38 194 GLY A O 1
ATOM 1501 N N . LEU A 1 195 ? -7.300 -11.202 2.943 1.00 90.06 195 LEU A N 1
ATOM 1502 C CA . LEU A 1 1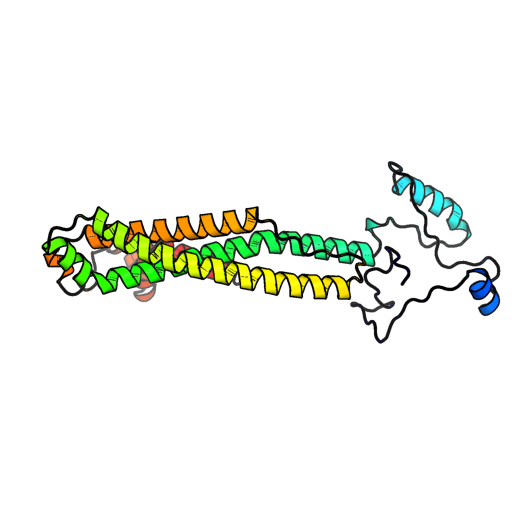95 ? -6.332 -10.859 3.981 1.00 90.06 195 LEU A CA 1
ATOM 1503 C C . LEU A 1 195 ? -6.629 -9.485 4.594 1.00 90.06 195 LEU A C 1
ATOM 1505 O O . LEU A 1 195 ? -6.660 -9.363 5.816 1.00 90.06 195 LEU A O 1
ATOM 1509 N N . ALA A 1 196 ? -6.893 -8.467 3.771 1.00 87.88 196 ALA A N 1
ATOM 1510 C CA . ALA A 1 196 ? -7.236 -7.129 4.247 1.00 87.88 196 ALA A CA 1
ATOM 1511 C C . ALA A 1 196 ? -8.504 -7.152 5.114 1.00 87.88 196 ALA A C 1
ATOM 1513 O O . ALA A 1 196 ? -8.491 -6.640 6.232 1.00 87.88 196 ALA A O 1
ATOM 1514 N N . ALA A 1 197 ? -9.562 -7.824 4.648 1.00 90.81 197 ALA A N 1
ATOM 1515 C CA . ALA A 1 197 ? -10.803 -7.998 5.397 1.00 90.81 197 ALA A CA 1
ATOM 1516 C C . ALA A 1 197 ? -10.571 -8.702 6.743 1.00 90.81 197 ALA A C 1
ATOM 1518 O O . ALA A 1 197 ? -11.068 -8.245 7.774 1.00 90.81 197 ALA A O 1
ATOM 1519 N N . LEU A 1 198 ? -9.780 -9.780 6.749 1.00 92.19 198 LEU A N 1
ATOM 1520 C CA . LEU A 1 198 ? -9.440 -10.522 7.961 1.00 92.19 198 LEU A CA 1
ATOM 1521 C C . LEU A 1 198 ? -8.685 -9.641 8.963 1.00 92.19 198 LEU A C 1
ATOM 1523 O O . LEU A 1 198 ? -9.047 -9.601 10.137 1.00 92.19 198 LEU A O 1
ATOM 1527 N N . VAL A 1 199 ? -7.667 -8.906 8.508 1.00 90.31 199 VAL A N 1
ATOM 1528 C CA . VAL A 1 199 ? -6.880 -8.018 9.374 1.00 90.31 199 VAL A CA 1
ATOM 1529 C C . VAL A 1 199 ? -7.750 -6.893 9.937 1.00 90.31 199 VAL A C 1
ATOM 1531 O O . VAL A 1 199 ? -7.687 -6.627 11.138 1.00 90.31 199 VAL A O 1
ATOM 1534 N N . THR A 1 200 ? -8.610 -6.274 9.121 1.00 89.31 200 THR A N 1
ATOM 1535 C CA . THR A 1 200 ? -9.556 -5.247 9.584 1.00 89.31 200 THR A CA 1
ATOM 1536 C C . THR A 1 200 ? -10.507 -5.795 10.648 1.00 89.31 200 THR A C 1
ATOM 1538 O O . THR A 1 200 ? -10.690 -5.160 11.688 1.00 89.31 200 THR A O 1
ATOM 1541 N N . LEU A 1 201 ? -11.081 -6.982 10.428 1.00 91.44 201 LEU A N 1
ATOM 1542 C CA . LEU A 1 201 ? -11.995 -7.616 11.381 1.00 91.44 201 LEU A CA 1
A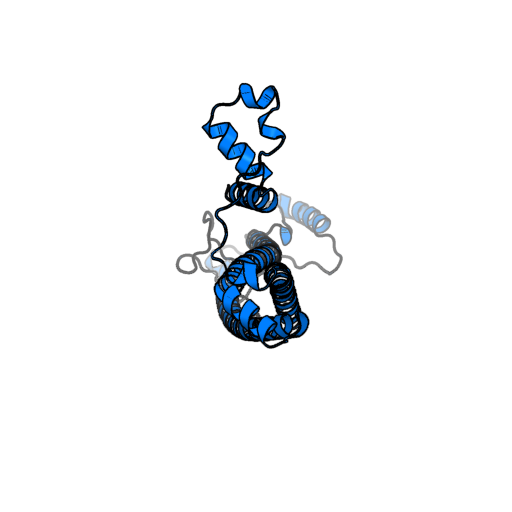TOM 1543 C C . LEU A 1 201 ? -11.297 -7.964 12.697 1.00 91.44 201 LEU A C 1
ATOM 1545 O O . LEU A 1 201 ? -11.819 -7.640 13.763 1.00 91.44 201 LEU A O 1
ATOM 1549 N N . ILE A 1 202 ? -10.108 -8.572 12.642 1.00 91.25 202 ILE A N 1
ATOM 1550 C CA . ILE A 1 202 ? -9.323 -8.900 13.840 1.00 91.25 202 ILE A CA 1
ATOM 1551 C C . ILE A 1 202 ? -9.002 -7.628 14.627 1.00 91.25 202 ILE A C 1
ATOM 1553 O O . ILE A 1 202 ? -9.206 -7.592 15.841 1.00 91.25 202 ILE A O 1
ATOM 1557 N N . ALA A 1 203 ? -8.541 -6.574 13.952 1.00 87.62 203 ALA A N 1
ATOM 1558 C CA . ALA A 1 203 ? -8.185 -5.318 14.598 1.00 87.62 203 ALA A CA 1
ATOM 1559 C C . ALA A 1 203 ? -9.385 -4.650 15.289 1.00 87.62 203 ALA A C 1
ATOM 1561 O O . ALA A 1 203 ? -9.265 -4.215 16.439 1.00 87.62 203 ALA A O 1
ATOM 1562 N N . ALA A 1 204 ? -10.538 -4.610 14.616 1.00 86.44 204 ALA A N 1
ATOM 1563 C CA . ALA A 1 204 ? -11.763 -4.015 15.141 1.00 86.44 204 ALA A CA 1
ATOM 1564 C C . ALA A 1 204 ? -12.347 -4.826 16.312 1.00 86.44 204 ALA A C 1
ATOM 1566 O O . ALA A 1 204 ? -12.738 -4.262 17.339 1.00 86.44 204 ALA A O 1
ATOM 1567 N N . LEU A 1 205 ? -12.355 -6.160 16.209 1.00 88.44 205 LEU A N 1
ATOM 1568 C CA . LEU A 1 205 ? -12.803 -7.044 17.289 1.00 88.44 205 LEU A CA 1
ATOM 1569 C C . LEU A 1 205 ? -11.883 -6.958 18.510 1.00 88.44 205 LEU A C 1
ATOM 1571 O O . LEU A 1 205 ? -12.373 -6.860 19.636 1.00 88.44 205 LEU A O 1
ATOM 1575 N N . ALA A 1 206 ? -10.563 -6.931 18.307 1.00 86.25 206 ALA A N 1
ATOM 1576 C CA . ALA A 1 206 ? -9.597 -6.790 19.394 1.00 86.25 206 ALA A CA 1
ATOM 1577 C C . ALA A 1 206 ? -9.805 -5.481 20.174 1.00 86.25 206 ALA A C 1
ATOM 1579 O O . ALA A 1 206 ? -9.824 -5.492 21.410 1.00 86.25 206 ALA A O 1
ATOM 1580 N N . GLY A 1 207 ? -10.029 -4.363 19.473 1.00 78.38 207 GLY A N 1
ATOM 1581 C CA . GLY A 1 207 ? -10.341 -3.087 20.117 1.00 78.38 207 GLY A CA 1
ATOM 1582 C C . GLY A 1 207 ? -11.675 -3.096 20.855 1.00 78.38 207 GLY A C 1
ATOM 1583 O O . GLY A 1 207 ? -11.749 -2.609 21.983 1.00 78.38 207 GLY A O 1
ATOM 1584 N N . THR A 1 208 ? -12.702 -3.714 20.266 1.00 79.88 208 THR A N 1
ATOM 1585 C CA . THR A 1 208 ? -14.036 -3.845 20.874 1.00 79.88 208 THR A CA 1
ATOM 1586 C C . THR A 1 208 ? -13.978 -4.642 22.170 1.00 79.88 208 THR A C 1
ATOM 1588 O O . THR A 1 208 ? -14.440 -4.171 23.206 1.00 79.88 208 THR A O 1
ATOM 1591 N N . ILE A 1 209 ? -13.342 -5.818 22.157 1.00 80.38 209 ILE A N 1
ATOM 1592 C CA . ILE A 1 209 ? -13.184 -6.656 23.352 1.00 80.38 209 ILE A CA 1
ATOM 1593 C C . ILE A 1 209 ? -12.403 -5.898 24.431 1.00 80.38 209 ILE A C 1
ATOM 1595 O O . ILE A 1 209 ? -12.782 -5.932 25.602 1.00 80.38 209 ILE A O 1
ATOM 1599 N N . GLY A 1 210 ? -11.338 -5.183 24.055 1.00 76.69 210 GLY A N 1
ATOM 1600 C CA . GLY A 1 210 ? -10.565 -4.359 24.984 1.00 76.69 210 GLY A CA 1
ATOM 1601 C C . GLY A 1 210 ? -11.387 -3.233 25.621 1.00 76.69 210 GLY A C 1
ATOM 1602 O O . GLY A 1 210 ? -11.312 -3.031 26.835 1.00 76.69 210 GLY A O 1
ATOM 1603 N N . ALA A 1 211 ? -12.189 -2.521 24.829 1.00 70.56 211 ALA A N 1
ATOM 1604 C CA . ALA A 1 211 ? -13.036 -1.425 25.293 1.00 70.56 211 ALA A CA 1
ATOM 1605 C C . ALA A 1 211 ? -14.195 -1.916 26.172 1.00 70.56 211 ALA A C 1
ATOM 1607 O O . ALA A 1 211 ? -14.386 -1.395 27.273 1.00 70.56 211 ALA A O 1
ATOM 1608 N N . VAL A 1 212 ? -14.908 -2.963 25.741 1.00 72.94 212 VAL A N 1
ATOM 1609 C CA . VAL A 1 212 ? -15.999 -3.563 26.520 1.00 72.94 212 VAL A CA 1
ATOM 1610 C C . VAL A 1 212 ? -15.473 -4.116 27.834 1.00 72.94 212 VAL A C 1
ATOM 1612 O O . VAL A 1 212 ? -16.078 -3.855 28.866 1.00 72.94 212 VAL A O 1
ATOM 1615 N N . ARG A 1 213 ? -14.334 -4.828 27.845 1.00 73.31 213 ARG A N 1
ATOM 1616 C CA . ARG A 1 213 ? -13.747 -5.324 29.101 1.00 73.31 213 ARG A CA 1
ATOM 1617 C C . ARG A 1 213 ? -13.507 -4.182 30.085 1.00 73.31 213 ARG A C 1
ATOM 1619 O O . ARG A 1 213 ? -13.946 -4.299 31.220 1.00 73.31 213 ARG A O 1
ATOM 1626 N N . ARG A 1 214 ? -12.901 -3.069 29.651 1.00 68.31 214 ARG A N 1
ATOM 1627 C CA . ARG A 1 214 ? -12.663 -1.893 30.516 1.00 68.31 214 ARG A CA 1
ATOM 1628 C C . ARG A 1 214 ? -13.958 -1.253 31.026 1.00 68.31 214 ARG A C 1
ATOM 1630 O O . ARG A 1 214 ? -14.000 -0.821 32.173 1.00 68.31 214 ARG A O 1
ATOM 1637 N N . ALA A 1 215 ? -14.999 -1.184 30.195 1.00 64.44 215 ALA A N 1
ATOM 1638 C CA . ALA A 1 215 ? -16.292 -0.623 30.585 1.00 64.44 215 ALA A CA 1
ATOM 1639 C C . ALA A 1 215 ? -17.076 -1.558 31.528 1.00 64.44 215 ALA A C 1
ATOM 1641 O O . ALA A 1 215 ? -17.661 -1.102 32.509 1.00 64.44 215 ALA A O 1
ATOM 1642 N N . ALA A 1 216 ? -17.048 -2.866 31.265 1.00 61.16 216 ALA A N 1
ATOM 1643 C CA . ALA A 1 216 ? -17.820 -3.885 31.971 1.00 61.16 216 ALA A CA 1
ATOM 1644 C C . ALA A 1 216 ? -17.211 -4.300 33.320 1.00 61.16 216 ALA A C 1
ATOM 1646 O O . ALA A 1 216 ? -17.958 -4.709 34.216 1.00 61.16 216 ALA A O 1
ATOM 1647 N N . THR A 1 217 ? -15.888 -4.164 33.498 1.00 62.59 217 THR A N 1
ATOM 1648 C CA . THR A 1 217 ? -15.210 -4.390 34.789 1.00 62.59 217 THR A CA 1
ATOM 1649 C C . THR A 1 217 ? -15.574 -3.358 35.852 1.00 62.59 217 THR A C 1
ATOM 1651 O O . THR A 1 217 ? -15.305 -3.586 37.027 1.00 62.59 217 THR A O 1
ATOM 1654 N N . LEU A 1 218 ? -16.195 -2.237 35.474 1.00 58.44 218 LEU A N 1
ATOM 1655 C CA . LEU A 1 218 ? -16.628 -1.230 36.435 1.00 58.44 218 LEU A CA 1
ATOM 1656 C C . LEU A 1 218 ? -17.939 -1.680 37.119 1.00 58.44 218 LEU A C 1
ATOM 1658 O O . LEU A 1 218 ? -18.873 -2.130 36.433 1.00 58.44 218 LEU A O 1
ATOM 1662 N N . PRO A 1 219 ? -18.039 -1.582 38.459 1.00 55.56 219 PRO A N 1
ATOM 1663 C CA . PRO A 1 219 ? -19.281 -1.816 39.187 1.00 55.56 219 PRO A CA 1
ATOM 1664 C C . PRO A 1 219 ? -20.426 -0.963 38.606 1.00 55.56 219 PRO A C 1
ATOM 1666 O O . PRO A 1 219 ? -20.196 0.204 38.284 1.00 55.56 219 PRO A O 1
ATOM 1669 N N . PRO A 1 220 ? -21.663 -1.488 38.482 1.00 54.41 220 PRO A N 1
ATOM 1670 C CA . PRO A 1 220 ? -22.793 -0.762 37.883 1.00 54.41 220 PRO A CA 1
ATOM 1671 C C . PRO A 1 220 ? -23.025 0.624 38.506 1.00 54.41 220 PRO A C 1
ATOM 1673 O O . PRO A 1 220 ? -23.240 1.601 37.798 1.00 54.41 220 PRO A O 1
ATOM 1676 N N . ALA A 1 221 ? -22.870 0.735 39.828 1.00 54.56 221 ALA A N 1
ATOM 1677 C CA . ALA A 1 221 ? -23.005 1.997 40.554 1.00 54.56 221 ALA A CA 1
ATOM 1678 C C . ALA A 1 221 ? -21.917 3.036 40.201 1.00 54.56 221 ALA A C 1
ATOM 1680 O O . ALA A 1 221 ? -22.175 4.236 40.231 1.00 54.56 221 ALA A O 1
ATOM 1681 N N . GLU A 1 222 ? -20.711 2.600 39.824 1.00 57.47 222 GLU A N 1
ATOM 1682 C CA . GLU A 1 222 ? -19.645 3.481 39.325 1.00 57.47 222 GLU A CA 1
ATOM 1683 C C . GLU A 1 222 ? -19.808 3.808 37.838 1.00 57.47 222 GLU A C 1
ATOM 1685 O O . GLU A 1 222 ? -19.309 4.836 37.380 1.00 57.47 222 GLU A O 1
ATOM 1690 N N . ALA A 1 223 ? -20.487 2.939 37.081 1.00 54.03 223 ALA A N 1
ATOM 1691 C CA . ALA A 1 223 ? -20.845 3.159 35.682 1.00 54.03 223 ALA A CA 1
ATOM 1692 C C . ALA A 1 223 ? -21.909 4.244 35.504 1.00 54.03 223 ALA A C 1
ATOM 1694 O O . ALA A 1 223 ? -21.866 4.974 34.517 1.00 54.03 223 ALA A O 1
ATOM 1695 N N . MET A 1 224 ? -22.797 4.386 36.489 1.00 57.28 224 MET A N 1
ATOM 1696 C CA . MET A 1 224 ? -23.843 5.412 36.521 1.00 57.28 224 MET A CA 1
ATOM 1697 C C . MET A 1 224 ? -23.401 6.727 37.180 1.00 57.28 224 MET A C 1
ATOM 1699 O O . MET A 1 224 ? -24.128 7.717 37.118 1.00 57.28 224 MET A O 1
ATOM 1703 N N . ARG A 1 225 ? -22.213 6.773 37.798 1.00 53.78 225 ARG A N 1
ATOM 1704 C CA . ARG A 1 225 ? -21.614 8.031 38.262 1.00 53.78 225 ARG A CA 1
ATOM 1705 C C . ARG A 1 225 ? -20.904 8.730 37.095 1.00 53.78 225 ARG A C 1
ATOM 1707 O O . ARG A 1 225 ? -20.207 8.052 36.333 1.00 53.78 225 ARG A O 1
ATOM 1714 N N . PRO A 1 226 ? -21.033 10.067 36.958 1.00 54.19 226 PRO A N 1
ATOM 1715 C CA . PRO A 1 226 ? -20.266 10.819 35.971 1.00 54.19 226 PRO A CA 1
ATOM 1716 C C . PRO A 1 226 ? -18.773 10.503 36.140 1.00 54.19 226 PRO A C 1
ATOM 1718 O O . PRO A 1 226 ? -18.327 10.299 37.275 1.00 54.19 226 PRO A O 1
ATOM 1721 N N . PRO A 1 227 ? -18.014 10.388 35.034 1.00 53.72 227 PRO A N 1
ATOM 1722 C CA . PRO A 1 227 ? -16.625 9.953 35.074 1.00 53.72 227 PRO A CA 1
ATOM 1723 C C . PRO A 1 227 ? -15.864 10.801 36.089 1.00 53.72 227 PRO A C 1
ATOM 1725 O O . PRO A 1 227 ? -15.851 12.028 35.988 1.00 53.72 227 PRO A O 1
ATOM 1728 N N . ALA A 1 228 ? -15.279 10.143 37.093 1.00 49.06 228 ALA A N 1
ATOM 1729 C CA . ALA A 1 228 ? -14.498 10.838 38.100 1.00 49.06 228 ALA A CA 1
ATOM 1730 C C . ALA A 1 228 ? -13.403 11.648 37.382 1.00 49.06 228 ALA A C 1
ATOM 1732 O O . ALA A 1 228 ? -12.748 11.102 36.483 1.00 49.06 228 ALA A O 1
ATOM 1733 N N . PRO A 1 229 ? -13.212 12.938 37.723 1.00 51.28 229 PRO A N 1
ATOM 1734 C CA . PRO A 1 229 ? -12.111 13.717 37.173 1.00 51.28 229 PRO A CA 1
ATOM 1735 C C . PRO A 1 229 ? -10.816 12.934 37.392 1.00 51.28 229 PRO A C 1
ATOM 1737 O O . PRO A 1 229 ? -10.647 12.319 38.444 1.00 51.28 229 PRO A O 1
ATOM 1740 N N . ALA A 1 230 ? -9.946 12.899 36.376 1.00 50.38 230 ALA A N 1
ATOM 1741 C CA . ALA A 1 230 ? -8.743 12.072 36.383 1.00 50.38 230 ALA A CA 1
ATOM 1742 C C . ALA A 1 230 ? -8.014 12.209 37.727 1.00 50.38 230 ALA A C 1
ATOM 1744 O O . ALA A 1 230 ? -7.553 13.301 38.070 1.00 50.38 230 ALA A O 1
ATOM 1745 N N . SER A 1 231 ? -7.934 11.121 38.500 1.00 46.22 231 SER A N 1
ATOM 1746 C CA . SER A 1 231 ? -7.245 11.146 39.783 1.00 46.22 231 SER A CA 1
ATOM 1747 C C . SER A 1 231 ? -5.774 11.463 39.520 1.00 46.22 231 SER A C 1
ATOM 1749 O O . SER A 1 231 ? -5.029 10.740 38.847 1.00 46.22 231 SER A O 1
ATOM 1751 N N . TYR A 1 232 ? -5.344 12.624 40.003 1.00 45.53 232 TYR A N 1
ATOM 1752 C CA . TYR A 1 232 ? -3.944 13.009 40.019 1.00 45.53 232 TYR A CA 1
ATOM 1753 C C . TYR A 1 232 ? -3.246 12.211 41.120 1.00 45.53 232 TYR A C 1
ATOM 1755 O O . TYR A 1 232 ? -2.895 12.746 42.162 1.00 45.53 232 TYR A O 1
ATOM 1763 N N . GLU A 1 233 ? -3.052 10.908 40.910 1.00 50.66 233 GLU A N 1
ATOM 1764 C CA . GLU A 1 233 ? -2.176 10.153 41.798 1.00 50.66 233 GLU A CA 1
ATOM 1765 C C . GLU A 1 233 ? -0.736 10.650 41.650 1.00 50.66 233 GLU A C 1
ATOM 1767 O O . GLU A 1 233 ? -0.236 10.893 40.538 1.00 50.66 233 GLU A O 1
ATOM 1772 N N . HIS A 1 234 ? -0.084 10.815 42.802 1.00 45.31 234 HIS A N 1
ATOM 1773 C CA . HIS A 1 234 ? 1.308 11.209 42.938 1.00 45.31 234 HIS A CA 1
ATOM 1774 C C . HIS A 1 234 ? 2.209 10.159 42.277 1.00 45.31 234 HIS A C 1
ATOM 1776 O O . HIS A 1 234 ? 2.608 9.163 42.871 1.00 45.31 234 HIS A O 1
ATOM 1782 N N . THR A 1 235 ? 2.531 10.377 41.004 1.00 50.69 235 THR A N 1
ATOM 1783 C CA . THR A 1 235 ? 3.569 9.618 40.296 1.00 50.69 235 THR A CA 1
ATOM 1784 C C . THR A 1 235 ? 4.861 9.648 41.125 1.00 50.69 235 THR A C 1
ATOM 1786 O O . THR A 1 235 ? 5.338 10.738 41.437 1.00 50.69 235 THR A O 1
ATOM 1789 N N . ARG A 1 236 ? 5.466 8.485 41.415 1.00 52.50 236 ARG A N 1
ATOM 1790 C CA . ARG A 1 236 ? 6.734 8.329 42.176 1.00 52.50 236 ARG A CA 1
ATOM 1791 C C . ARG A 1 236 ? 7.924 9.140 41.632 1.00 52.50 236 ARG A C 1
ATOM 1793 O O . ARG A 1 236 ? 8.927 9.307 42.310 1.00 52.50 236 ARG A O 1
ATOM 1800 N N . PHE A 1 237 ? 7.803 9.675 40.417 1.00 50.88 237 PHE A N 1
ATOM 1801 C CA . PHE A 1 237 ? 8.762 10.602 39.814 1.00 50.88 237 PHE A CA 1
ATOM 1802 C C . PHE A 1 237 ? 8.672 12.037 40.368 1.00 50.88 237 PHE A C 1
ATOM 1804 O O . PHE A 1 237 ? 9.498 12.875 40.033 1.00 50.88 237 PHE A O 1
ATOM 1811 N N . GLY A 1 238 ? 7.650 12.352 41.172 1.00 53.03 238 GLY A N 1
ATOM 1812 C CA . GLY A 1 238 ? 7.486 13.664 41.799 1.00 53.03 238 GLY A CA 1
ATOM 1813 C C . GLY A 1 238 ? 8.541 13.988 42.857 1.00 53.03 238 GLY A C 1
ATOM 1814 O O . GLY A 1 238 ? 8.879 15.161 42.994 1.00 53.03 238 GLY A O 1
ATOM 1815 N N . ASP A 1 239 ? 9.095 12.966 43.518 1.00 55.25 239 ASP A N 1
ATOM 1816 C CA . ASP A 1 239 ? 9.965 13.128 44.693 1.00 55.25 239 ASP A CA 1
ATOM 1817 C C . ASP A 1 239 ? 11.452 12.851 44.405 1.00 55.25 239 ASP A C 1
ATOM 1819 O O . ASP A 1 239 ? 12.293 12.918 45.302 1.00 55.25 239 ASP A O 1
ATOM 1823 N N . SER A 1 240 ? 11.822 12.555 43.153 1.00 63.28 240 SER A N 1
ATOM 1824 C CA . SER A 1 240 ? 13.227 12.337 42.795 1.00 63.28 240 SER A CA 1
ATOM 1825 C C . SER A 1 240 ? 14.009 13.660 42.813 1.00 63.28 240 SER A C 1
ATOM 1827 O O . SER A 1 240 ? 13.511 14.713 42.411 1.00 63.28 240 SER A O 1
ATOM 1829 N N . ALA A 1 241 ? 15.268 13.631 43.267 1.00 62.25 241 ALA A N 1
ATOM 1830 C CA . ALA A 1 241 ? 16.127 14.822 43.311 1.00 62.25 241 ALA A CA 1
ATOM 1831 C C . ALA A 1 241 ? 16.296 15.486 41.928 1.00 62.25 241 ALA A C 1
ATOM 1833 O O . ALA A 1 241 ? 16.386 16.709 41.848 1.00 62.25 241 ALA A O 1
ATOM 1834 N N . LEU A 1 242 ? 16.227 14.690 40.853 1.00 62.06 242 LEU A N 1
ATOM 1835 C CA . LEU A 1 242 ? 16.220 15.155 39.464 1.00 62.06 242 LEU A CA 1
ATOM 1836 C C . LEU A 1 242 ? 14.981 15.993 39.119 1.00 62.06 242 LEU A C 1
ATOM 1838 O O . LEU A 1 242 ? 15.081 16.964 38.376 1.00 62.06 242 LEU A O 1
ATOM 1842 N N . ALA A 1 243 ? 13.808 15.651 39.663 1.00 61.06 243 ALA A N 1
ATOM 1843 C CA . ALA A 1 243 ? 12.577 16.373 39.365 1.00 61.06 243 ALA A CA 1
ATOM 1844 C C . ALA A 1 243 ? 12.627 17.815 39.878 1.00 61.06 243 ALA A C 1
ATOM 1846 O O . ALA A 1 243 ? 12.025 18.688 39.254 1.00 61.06 243 ALA A O 1
ATOM 1847 N N . ARG A 1 244 ? 13.347 18.083 40.981 1.00 65.81 244 ARG A N 1
ATOM 1848 C CA . ARG A 1 244 ? 13.536 19.426 41.568 1.00 65.81 244 ARG A CA 1
ATOM 1849 C C . ARG A 1 244 ? 14.386 20.370 40.712 1.00 65.81 244 ARG A C 1
ATOM 1851 O O . ARG A 1 244 ? 14.262 21.571 40.894 1.00 65.81 244 ARG A O 1
ATOM 1858 N N . TRP A 1 245 ? 15.189 19.841 39.790 1.00 70.31 245 TRP A N 1
ATOM 1859 C CA . TRP A 1 245 ? 15.994 20.621 38.840 1.00 70.31 245 TRP A CA 1
ATOM 1860 C C . TRP A 1 245 ? 15.252 20.976 37.544 1.00 70.31 245 TRP A C 1
ATOM 1862 O O . TRP A 1 245 ? 15.774 21.721 36.724 1.00 70.31 245 TRP A O 1
ATOM 1872 N N . LEU A 1 246 ? 14.052 20.428 37.336 1.00 74.44 246 LEU A N 1
ATOM 1873 C CA . LEU A 1 246 ? 13.273 20.632 36.119 1.00 74.44 246 LEU A CA 1
ATOM 1874 C C . LEU A 1 246 ? 12.186 21.685 36.342 1.00 74.44 246 LEU A C 1
ATOM 1876 O O . LEU A 1 246 ? 11.388 21.560 37.277 1.00 74.44 246 LEU A O 1
ATOM 1880 N N . ASP A 1 247 ? 12.110 22.659 35.434 1.00 74.75 247 ASP A N 1
ATOM 1881 C CA . ASP A 1 247 ? 11.057 23.673 35.421 1.00 74.75 247 ASP A CA 1
ATOM 1882 C C . ASP A 1 247 ? 9.655 23.053 35.314 1.00 74.75 247 ASP A C 1
ATOM 1884 O O . ASP A 1 247 ? 9.446 21.968 34.750 1.00 74.75 247 ASP A O 1
ATOM 1888 N N . GLN A 1 248 ? 8.662 23.771 35.845 1.00 73.12 248 GLN A N 1
ATOM 1889 C CA . GLN A 1 248 ? 7.266 23.332 35.916 1.00 73.12 248 GLN A CA 1
ATOM 1890 C C . GLN A 1 248 ? 6.699 22.814 34.572 1.00 73.12 248 GLN A C 1
ATOM 1892 O O . GLN A 1 248 ? 6.065 21.754 34.587 1.00 73.12 248 GLN A O 1
ATOM 1897 N N . PRO A 1 249 ? 6.944 23.457 33.408 1.00 75.88 249 PRO A N 1
ATOM 1898 C CA . PRO A 1 249 ? 6.446 22.972 32.117 1.00 75.88 249 PRO A CA 1
ATOM 1899 C C . PRO A 1 249 ? 7.080 21.638 31.703 1.00 75.88 249 PRO A C 1
ATOM 1901 O O . PRO A 1 249 ? 6.382 20.708 31.298 1.00 75.88 249 PRO A O 1
ATOM 1904 N N . THR A 1 250 ? 8.395 21.497 31.880 1.00 77.31 250 THR A N 1
ATOM 1905 C CA . THR A 1 250 ? 9.151 20.278 31.554 1.00 77.31 250 THR A CA 1
ATOM 1906 C C . THR A 1 250 ? 8.689 19.101 32.406 1.00 77.31 250 THR A C 1
ATOM 1908 O O . THR A 1 250 ? 8.527 17.979 31.918 1.00 77.31 250 THR A O 1
ATOM 1911 N N . ARG A 1 251 ? 8.382 19.364 33.681 1.00 76.38 251 ARG A N 1
ATOM 1912 C CA . ARG A 1 251 ? 7.832 18.366 34.601 1.00 76.38 251 ARG A CA 1
ATOM 1913 C C . ARG A 1 251 ? 6.430 17.898 34.182 1.00 76.38 251 ARG A C 1
ATOM 1915 O O . ARG A 1 251 ? 6.117 16.717 34.351 1.00 76.38 251 ARG A O 1
ATOM 1922 N N . ILE A 1 252 ? 5.597 18.783 33.624 1.00 74.94 252 ILE A N 1
ATOM 1923 C CA . ILE A 1 252 ? 4.272 18.430 33.080 1.00 74.94 252 ILE A CA 1
ATOM 1924 C C . ILE A 1 252 ? 4.426 17.514 31.857 1.00 74.94 252 ILE A C 1
ATOM 1926 O O . ILE A 1 252 ? 3.799 16.455 31.813 1.00 74.94 252 ILE A O 1
ATOM 1930 N N . ILE A 1 253 ? 5.306 17.864 30.915 1.00 77.50 253 ILE A N 1
ATOM 1931 C CA . ILE A 1 253 ? 5.541 17.086 29.686 1.00 77.50 253 ILE A CA 1
ATOM 1932 C C . ILE A 1 253 ? 6.064 15.681 30.012 1.00 77.50 253 ILE A C 1
ATOM 1934 O O . ILE A 1 253 ? 5.494 14.688 29.556 1.00 77.50 253 ILE A O 1
ATOM 1938 N N . LEU A 1 254 ? 7.093 15.572 30.861 1.00 76.00 254 LEU A N 1
ATOM 1939 C CA . LEU A 1 254 ? 7.661 14.279 31.262 1.00 76.00 254 LEU A CA 1
ATOM 1940 C C . LEU A 1 254 ? 6.642 13.392 31.992 1.00 76.00 254 LEU A C 1
ATOM 1942 O O . LEU A 1 254 ? 6.592 12.186 31.752 1.00 76.00 254 LEU A O 1
ATOM 1946 N N . ARG A 1 255 ? 5.776 13.974 32.836 1.00 71.94 255 ARG A N 1
ATOM 1947 C CA . ARG A 1 255 ? 4.673 13.229 33.470 1.00 71.94 255 ARG A CA 1
ATOM 1948 C C . ARG A 1 255 ? 3.654 12.728 32.455 1.00 71.94 255 ARG A C 1
ATOM 1950 O O . ARG A 1 255 ? 3.133 11.626 32.618 1.00 71.94 255 ARG A O 1
ATOM 1957 N N . GLN A 1 256 ? 3.358 13.519 31.429 1.00 72.69 256 GLN A N 1
ATOM 1958 C CA . GLN A 1 256 ? 2.399 13.146 30.396 1.00 72.69 256 GLN A CA 1
ATOM 1959 C C . GLN A 1 256 ? 2.928 11.995 29.529 1.00 72.69 256 GLN A C 1
ATOM 1961 O O . GLN A 1 256 ? 2.178 11.059 29.250 1.00 72.69 256 GLN A O 1
ATOM 1966 N N . ILE A 1 257 ? 4.226 12.021 29.201 1.00 78.56 257 ILE A N 1
ATOM 1967 C CA . ILE A 1 257 ? 4.927 10.944 28.486 1.00 78.56 257 ILE A CA 1
ATOM 1968 C C . ILE A 1 257 ? 4.951 9.655 29.316 1.00 78.56 257 ILE A C 1
ATOM 1970 O O . ILE A 1 257 ? 4.590 8.591 28.818 1.00 78.56 257 ILE A O 1
ATOM 1974 N N . ALA A 1 258 ? 5.303 9.749 30.601 1.00 73.25 258 ALA A N 1
ATOM 1975 C CA . ALA A 1 258 ? 5.362 8.592 31.492 1.00 73.25 258 ALA A CA 1
ATOM 1976 C C . ALA A 1 258 ? 3.985 7.945 31.749 1.00 73.25 258 ALA A C 1
ATOM 1978 O O . ALA A 1 258 ? 3.909 6.739 31.972 1.00 73.25 258 ALA A O 1
ATOM 1979 N N . ARG A 1 259 ? 2.891 8.722 31.718 1.00 66.62 259 ARG A N 1
ATOM 1980 C CA . ARG A 1 259 ? 1.521 8.212 31.933 1.00 66.62 259 ARG A CA 1
ATOM 1981 C C . ARG A 1 259 ? 0.930 7.497 30.716 1.00 66.62 259 ARG A C 1
ATOM 1983 O O . ARG A 1 259 ? 0.114 6.598 30.896 1.00 66.62 259 ARG A O 1
ATOM 1990 N N . TRP A 1 260 ? 1.313 7.881 29.498 1.00 68.94 260 TRP A N 1
ATOM 1991 C CA . TRP A 1 260 ? 0.749 7.322 28.262 1.00 68.94 260 TRP A CA 1
ATOM 1992 C C . TRP A 1 260 ? 1.849 6.884 27.286 1.00 68.94 260 TRP A C 1
ATOM 1994 O O . TRP A 1 260 ? 1.8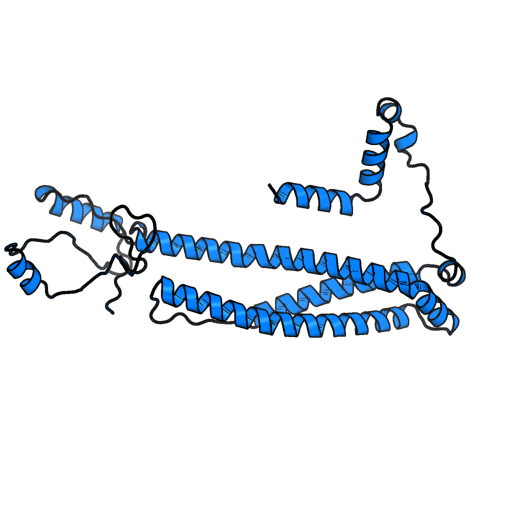75 7.367 26.150 1.00 68.94 260 TRP A O 1
ATOM 2004 N N . PRO A 1 261 ? 2.733 5.944 27.681 1.00 74.88 261 PRO A N 1
ATOM 2005 C CA . PRO A 1 261 ? 3.934 5.604 26.915 1.00 74.88 261 PRO A CA 1
ATOM 2006 C C . PRO A 1 261 ? 3.604 5.164 25.486 1.00 74.88 261 PRO A C 1
ATOM 2008 O O . PRO A 1 261 ? 4.258 5.599 24.543 1.00 74.88 261 PRO A O 1
ATOM 2011 N N . GLY A 1 262 ? 2.520 4.401 25.302 1.00 76.56 262 GLY A N 1
ATOM 2012 C CA . GLY A 1 262 ? 2.063 3.990 23.974 1.00 76.56 262 GLY A CA 1
ATOM 2013 C C . GLY A 1 262 ? 1.629 5.162 23.091 1.00 76.56 262 GLY A C 1
ATOM 2014 O O . GLY A 1 262 ? 1.988 5.205 21.923 1.00 76.56 262 GLY A O 1
ATOM 2015 N N . ARG A 1 263 ? 0.906 6.151 23.637 1.00 73.25 263 ARG A N 1
ATOM 2016 C CA . ARG A 1 263 ? 0.452 7.316 22.860 1.00 73.25 263 ARG A CA 1
ATOM 2017 C C . ARG A 1 263 ? 1.620 8.233 22.515 1.00 73.25 263 ARG A C 1
ATOM 2019 O O . ARG A 1 263 ? 1.687 8.692 21.383 1.00 73.25 263 ARG A O 1
ATOM 2026 N N . SER A 1 264 ? 2.535 8.447 23.462 1.00 79.81 264 SER A N 1
ATOM 2027 C CA . SER A 1 264 ? 3.735 9.261 23.262 1.00 79.81 264 SER A CA 1
ATOM 2028 C C . SER A 1 264 ? 4.690 8.647 22.246 1.00 79.81 264 SER A C 1
ATOM 2030 O O . SER A 1 264 ? 5.088 9.348 21.322 1.00 79.81 264 SER A O 1
ATOM 2032 N N . MET A 1 265 ? 4.986 7.344 22.343 1.00 81.69 265 MET A N 1
ATOM 2033 C CA . MET A 1 265 ? 5.795 6.645 21.335 1.00 81.69 265 MET A CA 1
ATOM 2034 C C . MET A 1 265 ? 5.174 6.760 19.945 1.00 81.69 265 MET A C 1
ATOM 2036 O O . MET A 1 265 ? 5.882 7.048 18.987 1.00 81.69 265 MET A O 1
ATOM 2040 N N . LEU A 1 266 ? 3.854 6.598 19.837 1.00 80.38 266 LEU A N 1
ATOM 2041 C CA . LEU A 1 266 ? 3.154 6.649 18.555 1.00 80.38 266 LEU A CA 1
ATOM 2042 C C . LEU A 1 266 ? 3.130 8.072 17.972 1.00 80.38 266 LEU A C 1
ATOM 2044 O O . LEU A 1 266 ? 3.341 8.236 16.776 1.00 80.38 266 LEU A O 1
ATOM 2048 N N . THR A 1 267 ? 2.967 9.113 18.800 1.00 81.56 267 THR A N 1
ATOM 2049 C CA . THR A 1 267 ? 3.100 10.510 18.345 1.00 81.56 267 THR A CA 1
ATOM 2050 C C . THR A 1 267 ? 4.531 10.888 17.972 1.00 81.56 267 THR A C 1
ATOM 2052 O O . THR A 1 267 ? 4.725 11.605 16.996 1.00 81.56 267 THR A O 1
ATOM 2055 N N . SER A 1 268 ? 5.536 10.406 18.708 1.00 83.56 268 SER A N 1
ATOM 2056 C CA . SER A 1 268 ? 6.946 10.656 18.391 1.00 83.56 268 SER A CA 1
ATOM 2057 C C . SER A 1 268 ? 7.367 9.934 17.113 1.00 83.56 268 SER A C 1
ATOM 2059 O O . SER A 1 268 ? 8.019 10.540 16.270 1.00 83.56 268 SER A O 1
ATOM 2061 N N . ALA A 1 269 ? 6.940 8.682 16.928 1.00 83.88 269 ALA A N 1
ATOM 2062 C CA . ALA A 1 269 ? 7.145 7.941 15.687 1.00 83.88 269 ALA A CA 1
ATOM 2063 C C . ALA A 1 269 ? 6.412 8.604 14.511 1.00 83.88 269 ALA A C 1
ATOM 2065 O O . ALA A 1 269 ? 6.984 8.743 13.438 1.00 83.88 269 ALA A O 1
ATOM 2066 N N . GLY A 1 270 ? 5.179 9.078 14.726 1.00 80.12 270 GLY A N 1
ATOM 2067 C CA . GLY A 1 270 ? 4.409 9.804 13.716 1.00 80.12 270 GLY A CA 1
ATOM 2068 C C . GLY A 1 270 ? 5.071 11.110 13.269 1.00 80.12 270 GLY A C 1
ATOM 2069 O O . GLY A 1 270 ? 5.123 11.376 12.076 1.00 80.12 270 GLY A O 1
ATOM 2070 N N . MET A 1 271 ? 5.624 11.901 14.198 1.00 83.56 271 MET A N 1
ATOM 2071 C CA . MET A 1 271 ? 6.399 13.097 13.838 1.00 83.56 271 MET A CA 1
ATOM 2072 C C . MET A 1 271 ? 7.737 12.748 13.175 1.00 83.56 271 MET A C 1
ATOM 2074 O O . MET A 1 271 ? 8.129 13.422 12.232 1.00 83.56 271 MET A O 1
ATOM 2078 N N . GLY A 1 272 ? 8.418 11.693 13.630 1.00 78.69 272 GLY A N 1
ATOM 2079 C CA . GLY A 1 272 ? 9.701 11.265 13.065 1.00 78.69 272 GLY A CA 1
ATOM 2080 C C . GLY A 1 272 ? 9.606 10.695 11.647 1.00 78.69 272 GLY A C 1
ATOM 2081 O O . GLY A 1 272 ? 10.560 10.814 10.896 1.00 78.69 272 GLY A O 1
ATOM 2082 N N . LEU A 1 273 ? 8.463 10.113 11.275 1.00 79.75 273 LEU A N 1
ATOM 2083 C CA . LEU A 1 273 ? 8.182 9.635 9.914 1.00 79.75 273 LEU A CA 1
ATOM 2084 C C . LEU A 1 273 ? 7.618 10.729 8.989 1.00 79.75 273 LEU A C 1
ATOM 2086 O O . LEU A 1 273 ? 7.408 10.474 7.808 1.00 79.75 273 LEU A O 1
ATOM 2090 N N . SER A 1 274 ? 7.312 11.913 9.529 1.00 73.88 274 SER A N 1
ATOM 2091 C CA . SER A 1 274 ? 6.785 13.059 8.774 1.00 73.88 274 SER A CA 1
ATOM 2092 C C . SER A 1 274 ? 7.885 13.984 8.231 1.00 73.88 274 SER A C 1
ATOM 2094 O O . SER A 1 274 ? 7.552 14.967 7.566 1.00 73.88 274 SER A O 1
ATOM 2096 N N . VAL A 1 275 ? 9.154 13.706 8.545 1.00 48.75 275 VAL A N 1
ATOM 2097 C CA . VAL A 1 275 ? 10.349 14.394 8.028 1.00 48.75 275 VAL A CA 1
ATOM 2098 C C . VAL A 1 275 ? 11.041 13.463 7.047 1.00 48.75 275 VAL A C 1
ATOM 2100 O O . VAL A 1 275 ? 11.407 13.951 5.959 1.00 48.75 275 VAL A O 1
#

pLDDT: mean 80.96, std 11.74, range [45.31, 95.62]

Radius of gyration: 32.55 Å; chains: 1; bounding box: 69×42×95 Å

Secondary structure (DSSP, 8-state):
----GGGSS-BPTT-SSB-TTT-------HHHHHHHHT-TT--S----PPPTT--HHHHHHHHHHHHGGGT------GGG-HHHHHHHHHHHHHHHHHHHHHHHHHHHHHHHHHHHHHHHHHHTHHHHHHHHHTT--HHHHHHHHHHHHHHHHHHHHHHHHHHHHHHHHHHHHHHHHHTT-S-------HHHHHHHHHHHHHHHHHHHHHHHHHHHTS-HHHHSSPPPP------GGGSSTTGGGS-HHHHHHHHHHHH-HHHHHHHHHHHHTT-

Foldseek 3Di:
DDDDLLVLFPADVPGPHDDPVVDDDDDDDPVVVCVVVVNPPDDDDDDDDDDPPDDVVVVQVVVCVVCVVVVDPGDDDSCPRPSNVVVVVVVVVCVVCVPPVVVVVLVVVLVVLLVVLLVVLLVCLLVLLVCVVVPDDLVNVLVVSLVVLLVVLVVVLVVCVVVVLVVLVVVQVVVCVNSVPPDRDDDDDVVVSVVSSVSSSVSNSVSSVVSSCVSNPDNSVCSPDDPDDPPPPDDPVCPDPVLVVDDPVRNVVVVVCVVCVPVNVVVVVVVVVVD